Protein AF-A0A970P3E9-F1 (afdb_monomer)

Structure (mmCIF, N/CA/C/O backbone):
data_AF-A0A970P3E9-F1
#
_entry.id   AF-A0A970P3E9-F1
#
loop_
_atom_site.group_PDB
_atom_site.id
_atom_site.type_symbol
_atom_site.label_atom_id
_atom_site.label_alt_id
_atom_site.label_comp_id
_atom_site.label_asym_id
_atom_site.label_entity_id
_atom_site.label_seq_id
_atom_site.pdbx_PDB_ins_code
_atom_site.Cartn_x
_atom_site.Cartn_y
_atom_site.Cartn_z
_atom_site.occupancy
_atom_site.B_iso_or_equiv
_atom_site.auth_seq_id
_atom_site.auth_comp_id
_atom_site.auth_asym_id
_atom_site.auth_atom_id
_atom_site.pdbx_PDB_model_num
ATOM 1 N N . TYR A 1 1 ? 9.171 -7.491 -43.785 1.00 67.81 1 TYR A N 1
ATOM 2 C CA . TYR A 1 1 ? 9.785 -6.216 -43.370 1.00 67.81 1 TYR A CA 1
ATOM 3 C C . TYR A 1 1 ? 9.256 -5.133 -44.294 1.00 67.81 1 TYR A C 1
ATOM 5 O O . TYR A 1 1 ? 9.558 -5.168 -45.482 1.00 67.81 1 TYR A O 1
ATOM 13 N N . ASP A 1 2 ? 8.376 -4.278 -43.774 1.00 83.31 2 ASP A N 1
ATOM 14 C CA . ASP A 1 2 ? 7.753 -3.169 -44.504 1.00 83.31 2 ASP A CA 1
ATOM 15 C C . ASP A 1 2 ? 8.660 -1.938 -44.373 1.00 83.31 2 ASP A C 1
ATOM 17 O O . ASP A 1 2 ? 8.844 -1.413 -43.280 1.00 83.31 2 ASP A O 1
ATOM 21 N N . LYS A 1 3 ? 9.287 -1.517 -45.475 1.00 86.94 3 LYS A N 1
ATOM 22 C CA . LYS A 1 3 ? 10.235 -0.390 -45.468 1.00 86.94 3 LYS A CA 1
ATOM 23 C C . LYS A 1 3 ? 9.547 0.971 -45.328 1.00 86.94 3 LYS A C 1
ATOM 25 O O . LYS A 1 3 ? 10.240 1.962 -45.125 1.00 86.94 3 LYS A O 1
ATOM 30 N N . CYS A 1 4 ? 8.223 1.020 -45.450 1.00 92.56 4 CYS A N 1
ATOM 31 C CA . CYS A 1 4 ? 7.444 2.248 -45.357 1.00 92.56 4 CYS A CA 1
ATOM 32 C C . CYS A 1 4 ? 6.851 2.474 -43.960 1.00 92.56 4 CYS A C 1
ATOM 34 O O . CYS A 1 4 ? 6.308 3.546 -43.719 1.00 92.56 4 CYS A O 1
ATOM 36 N N . SER A 1 5 ? 6.956 1.506 -43.040 1.00 93.56 5 SER A N 1
ATOM 37 C CA . SER A 1 5 ? 6.436 1.658 -41.679 1.00 93.56 5 SER A CA 1
ATOM 38 C C . SER A 1 5 ? 7.398 2.416 -40.769 1.00 93.56 5 SER A C 1
ATOM 40 O O . SER A 1 5 ? 8.585 2.089 -40.697 1.00 93.56 5 SER A O 1
ATOM 42 N N . THR A 1 6 ? 6.863 3.351 -39.992 1.00 94.50 6 THR A N 1
ATOM 43 C CA . THR A 1 6 ? 7.537 3.932 -38.826 1.00 94.50 6 THR A CA 1
ATOM 44 C C . THR A 1 6 ? 7.794 2.872 -37.747 1.00 94.50 6 THR A C 1
ATOM 46 O O . THR A 1 6 ? 7.139 1.827 -37.707 1.00 94.50 6 THR A O 1
ATOM 49 N N . SER A 1 7 ? 8.711 3.148 -36.811 1.00 91.25 7 SER A N 1
ATOM 50 C CA . SER A 1 7 ? 8.974 2.254 -35.670 1.00 91.25 7 SER A CA 1
ATOM 51 C C . SER A 1 7 ? 7.718 1.976 -34.838 1.00 91.25 7 SER A C 1
ATOM 53 O O . SER A 1 7 ? 7.526 0.854 -34.375 1.00 91.25 7 SER A O 1
ATOM 55 N N . LEU A 1 8 ? 6.839 2.974 -34.688 1.00 93.44 8 LEU A N 1
ATOM 56 C CA . LEU A 1 8 ? 5.584 2.841 -33.949 1.00 93.44 8 LEU A CA 1
ATOM 57 C C . LEU A 1 8 ? 4.614 1.884 -34.659 1.00 93.44 8 LEU A C 1
ATOM 59 O O . LEU A 1 8 ? 4.072 0.978 -34.029 1.00 93.44 8 LEU A O 1
ATOM 63 N N . GLU A 1 9 ? 4.430 2.049 -35.972 1.00 95.25 9 GLU A N 1
ATOM 64 C CA . GLU A 1 9 ? 3.571 1.174 -36.780 1.00 95.25 9 GLU A CA 1
ATOM 65 C C . GLU A 1 9 ? 4.110 -0.254 -36.830 1.00 95.25 9 GLU A C 1
ATOM 67 O O . GLU A 1 9 ? 3.346 -1.207 -36.691 1.00 95.25 9 GLU A O 1
ATOM 72 N N . ALA A 1 10 ? 5.425 -0.414 -36.997 1.00 94.69 10 ALA A N 1
ATOM 73 C CA . ALA A 1 10 ? 6.071 -1.720 -36.989 1.00 94.69 10 ALA A CA 1
ATOM 74 C C . ALA A 1 10 ? 5.884 -2.426 -35.636 1.00 94.69 10 ALA A C 1
ATOM 76 O O . ALA A 1 10 ? 5.504 -3.599 -35.609 1.00 94.69 10 ALA A O 1
ATOM 77 N N . TYR A 1 11 ? 6.085 -1.707 -34.524 1.00 95.25 11 TYR A N 1
ATOM 78 C CA . TYR A 1 11 ? 5.862 -2.231 -33.176 1.00 95.25 11 TYR A CA 1
ATOM 79 C C . TYR A 1 11 ? 4.403 -2.650 -32.979 1.00 95.25 11 TYR A C 1
ATOM 81 O O . TYR A 1 11 ? 4.143 -3.779 -32.562 1.00 95.25 11 TYR A O 1
ATOM 89 N N . ARG A 1 12 ? 3.445 -1.781 -33.335 1.00 96.31 12 ARG A N 1
ATOM 90 C CA . ARG A 1 12 ? 2.015 -2.084 -33.199 1.00 96.31 12 ARG A CA 1
ATOM 91 C C . ARG A 1 12 ? 1.618 -3.308 -34.022 1.00 96.31 12 ARG A C 1
ATOM 93 O O . ARG A 1 12 ? 1.033 -4.234 -33.470 1.00 96.31 12 ARG A O 1
ATOM 100 N N . LYS A 1 13 ? 1.991 -3.362 -35.308 1.00 96.19 13 LYS A N 1
ATOM 101 C CA . LYS A 1 13 ? 1.727 -4.520 -36.187 1.00 96.19 13 LYS A CA 1
ATOM 102 C C . LYS A 1 13 ? 2.296 -5.815 -35.592 1.00 96.19 13 LYS A C 1
ATOM 104 O O . LYS A 1 13 ? 1.660 -6.869 -35.674 1.00 96.19 13 LYS A O 1
ATOM 109 N N . GLY A 1 14 ? 3.484 -5.743 -34.987 1.00 95.38 14 GLY A N 1
ATOM 110 C CA . GLY A 1 14 ? 4.096 -6.855 -34.262 1.00 95.38 14 GLY A CA 1
ATOM 111 C C . GLY A 1 14 ? 3.253 -7.298 -33.067 1.00 95.38 14 GLY A C 1
ATOM 112 O O . GLY A 1 14 ? 2.888 -8.469 -32.978 1.00 95.38 14 GLY A O 1
ATOM 113 N N . LEU A 1 15 ? 2.877 -6.364 -32.193 1.00 96.88 15 LEU A N 1
ATOM 114 C CA . LEU A 1 15 ? 2.097 -6.665 -30.994 1.00 96.88 15 LEU A CA 1
ATOM 115 C C . LEU A 1 15 ? 0.682 -7.177 -31.315 1.00 96.88 15 LEU A C 1
ATOM 117 O O . LEU A 1 15 ? 0.225 -8.129 -30.691 1.00 96.88 15 LEU A O 1
ATOM 121 N N . GLU A 1 16 ? 0.011 -6.636 -32.336 1.00 97.44 16 GLU A N 1
ATOM 122 C CA . GLU A 1 16 ? -1.275 -7.160 -32.826 1.00 97.44 16 GLU A CA 1
ATOM 123 C C . GLU A 1 16 ? -1.138 -8.591 -33.361 1.00 97.44 16 GLU A C 1
ATOM 125 O O . GLU A 1 16 ? -2.032 -9.418 -33.184 1.00 97.44 16 GLU A O 1
ATOM 130 N N . SER A 1 17 ? -0.009 -8.905 -34.006 1.00 97.75 17 SER A N 1
ATOM 131 C CA . SER A 1 17 ? 0.283 -10.269 -34.459 1.00 97.75 17 SER A CA 1
ATOM 132 C C . SER A 1 17 ? 0.475 -11.222 -33.281 1.00 97.75 17 SER A C 1
ATOM 134 O O . SER A 1 17 ? -0.058 -12.330 -33.320 1.00 97.75 17 SER A O 1
ATOM 136 N N . ILE A 1 18 ? 1.160 -10.776 -32.220 1.00 97.19 18 ILE A N 1
ATOM 137 C CA . ILE A 1 18 ? 1.284 -11.527 -30.964 1.00 97.19 18 ILE A CA 1
ATOM 138 C C . ILE A 1 18 ? -0.101 -11.753 -30.356 1.00 97.19 18 ILE A C 1
ATOM 140 O O . ILE A 1 18 ? -0.461 -12.903 -30.127 1.00 97.19 18 ILE A O 1
ATOM 144 N N . ARG A 1 19 ? -0.914 -10.701 -30.175 1.00 97.12 19 ARG A N 1
ATOM 145 C CA . ARG A 1 19 ? -2.277 -10.808 -29.626 1.00 97.12 19 ARG A CA 1
ATOM 146 C C . ARG A 1 19 ? -3.142 -11.801 -30.403 1.00 97.12 19 ARG A C 1
ATOM 148 O O . ARG A 1 19 ? -3.782 -12.646 -29.787 1.00 97.12 19 ARG A O 1
ATOM 155 N N . ARG A 1 20 ? -3.117 -11.767 -31.742 1.00 98.19 20 ARG A N 1
ATOM 156 C CA . ARG A 1 20 ? -3.824 -12.763 -32.573 1.00 98.19 20 ARG A CA 1
ATOM 157 C C . ARG A 1 20 ? -3.336 -14.191 -32.326 1.00 98.19 20 ARG A C 1
ATOM 159 O O . ARG A 1 20 ? -4.148 -15.107 -32.338 1.00 98.19 20 ARG A O 1
ATOM 166 N N . GLY A 1 21 ? -2.031 -14.378 -32.130 1.00 98.31 21 GLY A N 1
ATOM 167 C CA . GLY A 1 21 ? -1.438 -15.693 -31.885 1.00 98.31 21 GLY A CA 1
ATOM 168 C C . GLY A 1 21 ? -1.716 -16.250 -30.487 1.00 98.31 21 GLY A C 1
ATOM 169 O O . GLY A 1 21 ? -1.939 -17.448 -30.353 1.00 98.31 21 GLY A O 1
ATOM 170 N N . VAL A 1 22 ? -1.716 -15.400 -29.454 1.00 97.69 22 VAL A N 1
ATOM 171 C CA . VAL A 1 22 ? -1.875 -15.829 -28.049 1.00 97.69 22 VAL A CA 1
ATOM 172 C C . VAL A 1 22 ? -3.326 -15.807 -27.552 1.00 97.69 22 VAL A C 1
ATOM 174 O O . VAL A 1 22 ? -3.619 -16.352 -26.489 1.00 97.69 22 VAL A O 1
ATOM 177 N N . GLY A 1 23 ? -4.247 -15.184 -28.296 1.00 96.19 23 GLY A N 1
ATOM 178 C CA . GLY A 1 23 ? -5.658 -15.079 -27.923 1.00 96.19 23 GLY A CA 1
ATOM 179 C C . GLY A 1 23 ? -5.853 -14.291 -26.626 1.00 96.19 23 GLY A C 1
ATOM 180 O O . GLY A 1 23 ? -5.373 -13.164 -26.504 1.00 96.19 23 GLY A O 1
ATOM 181 N N . ASN A 1 24 ? -6.534 -14.898 -25.651 1.00 95.50 24 ASN A N 1
ATOM 182 C CA . ASN A 1 24 ? -6.856 -14.286 -24.354 1.00 95.50 24 ASN A CA 1
ATOM 183 C C . ASN A 1 24 ? -5.735 -14.427 -23.309 1.00 95.50 24 ASN A C 1
ATOM 185 O O . ASN A 1 24 ? -5.957 -14.140 -22.136 1.00 95.50 24 ASN A O 1
ATOM 189 N N . ALA A 1 25 ? -4.549 -14.911 -23.693 1.00 97.88 25 ALA A N 1
ATOM 190 C CA . ALA A 1 25 ? -3.420 -14.950 -22.771 1.00 97.88 25 ALA A CA 1
ATOM 191 C C . ALA A 1 25 ? -3.024 -13.532 -22.334 1.00 97.88 25 ALA A C 1
ATOM 193 O O . ALA A 1 25 ? -3.101 -12.587 -23.120 1.00 97.88 25 ALA A O 1
ATOM 194 N N . TYR A 1 26 ? -2.561 -13.408 -21.095 1.00 96.88 26 TYR A N 1
ATOM 195 C CA . TYR A 1 26 ? -2.121 -12.137 -20.539 1.00 96.88 26 TYR A CA 1
ATOM 196 C C . TYR A 1 26 ? -0.810 -11.668 -21.193 1.00 96.88 26 TYR A C 1
ATOM 198 O O . TYR A 1 26 ? 0.186 -12.396 -21.192 1.00 96.88 26 TYR A O 1
ATOM 206 N N . ILE A 1 27 ? -0.790 -10.454 -21.738 1.00 97.31 27 ILE A N 1
ATOM 207 C CA . ILE A 1 27 ? 0.370 -9.828 -22.377 1.00 97.31 27 ILE A CA 1
ATOM 208 C C . ILE A 1 27 ? 0.908 -8.729 -21.464 1.00 97.31 27 ILE A C 1
ATOM 210 O O . ILE A 1 27 ? 0.348 -7.634 -21.403 1.00 97.31 27 ILE A O 1
ATOM 214 N N . SER A 1 28 ? 2.050 -9.007 -20.831 1.00 95.50 28 SER A N 1
ATOM 215 C CA . SER A 1 28 ? 2.842 -7.994 -20.133 1.00 95.50 28 SER A CA 1
ATOM 216 C C . SER A 1 28 ? 3.933 -7.439 -21.036 1.00 95.50 28 SER A C 1
ATOM 218 O O . SER A 1 28 ? 4.777 -8.183 -21.543 1.00 95.50 28 SER A O 1
ATOM 220 N N . VAL A 1 29 ? 3.924 -6.125 -21.243 1.00 95.62 29 VAL A N 1
ATOM 221 C CA . VAL A 1 29 ? 4.901 -5.436 -22.082 1.00 95.62 29 VAL A CA 1
ATOM 222 C C . VAL A 1 29 ? 5.966 -4.749 -21.232 1.00 95.62 29 VAL A C 1
ATOM 224 O O . VAL A 1 29 ? 5.712 -3.788 -20.501 1.00 95.62 29 VAL A O 1
ATOM 227 N N . CYS A 1 30 ? 7.209 -5.187 -21.421 1.00 90.94 30 CYS A N 1
ATOM 228 C CA . CYS A 1 30 ? 8.380 -4.617 -20.771 1.00 90.94 30 CYS A CA 1
ATOM 229 C C . CYS A 1 30 ? 9.095 -3.610 -21.687 1.00 90.94 30 CYS A C 1
ATOM 231 O O . CYS A 1 30 ? 9.799 -4.001 -22.616 1.00 90.94 30 CYS A O 1
ATOM 233 N N . GLY A 1 31 ? 8.930 -2.306 -21.429 1.00 82.62 31 GLY A N 1
ATOM 234 C CA . GLY A 1 31 ? 9.653 -1.245 -22.152 1.00 82.62 31 GLY A CA 1
ATOM 235 C C . GLY A 1 31 ? 9.145 -0.947 -23.570 1.00 82.62 31 GLY A C 1
ATOM 236 O O . GLY A 1 31 ? 9.874 -0.380 -24.381 1.00 82.62 31 GLY A O 1
ATOM 237 N N . GLY A 1 32 ? 7.906 -1.331 -23.884 1.00 84.75 32 GLY A N 1
ATOM 238 C CA . GLY A 1 32 ? 7.277 -1.079 -25.182 1.00 84.75 32 GLY A CA 1
ATOM 239 C C . GLY A 1 32 ? 6.818 0.363 -25.401 1.00 84.75 32 GLY A C 1
ATOM 240 O O . GLY A 1 32 ? 6.692 1.144 -24.458 1.00 84.75 32 GLY A O 1
ATOM 241 N N . HIS A 1 33 ? 6.494 0.707 -26.647 1.00 92.12 33 HIS A N 1
ATOM 242 C CA . HIS A 1 33 ? 5.888 1.999 -26.975 1.00 92.12 33 HIS A CA 1
ATOM 243 C C . HIS A 1 33 ? 4.459 2.095 -26.424 1.00 92.12 33 HIS A C 1
ATOM 245 O O . HIS A 1 33 ? 3.561 1.460 -26.972 1.00 92.12 33 HIS A O 1
ATOM 251 N N . TYR A 1 34 ? 4.225 2.951 -25.422 1.00 93.31 34 TYR A N 1
ATOM 252 C CA . TYR A 1 34 ? 2.914 3.115 -24.771 1.00 93.31 34 TYR A CA 1
ATOM 253 C C . TYR A 1 34 ? 1.752 3.273 -25.764 1.00 93.31 34 TYR A C 1
ATOM 255 O O . TYR A 1 34 ? 0.804 2.494 -25.735 1.00 93.31 34 TYR A O 1
ATOM 263 N N . GLY A 1 35 ? 1.856 4.212 -26.711 1.00 92.56 35 GLY A N 1
ATOM 264 C CA . GLY A 1 35 ? 0.797 4.439 -27.702 1.00 92.56 35 GLY A CA 1
ATOM 265 C C . GLY A 1 35 ? 0.555 3.251 -28.640 1.00 92.56 35 GLY A C 1
ATOM 266 O O . GLY A 1 35 ? -0.574 3.015 -29.056 1.00 92.56 35 GLY A O 1
ATOM 267 N N . ALA A 1 36 ? 1.588 2.464 -28.952 1.00 95.19 36 ALA A N 1
ATOM 268 C CA . ALA A 1 36 ? 1.424 1.283 -29.794 1.00 95.19 36 ALA A CA 1
ATOM 269 C C . ALA A 1 36 ? 0.931 0.057 -29.014 1.00 95.19 36 ALA A C 1
ATOM 271 O O . ALA A 1 36 ? 0.258 -0.777 -29.614 1.00 95.19 36 ALA A O 1
ATOM 272 N N . SER A 1 37 ? 1.226 -0.036 -27.711 1.00 96.06 37 SER A N 1
ATOM 273 C CA . SER A 1 37 ? 0.716 -1.078 -26.808 1.00 96.06 37 SER A CA 1
ATOM 274 C C . SER A 1 37 ? -0.765 -0.905 -26.455 1.00 96.06 37 SER A C 1
ATOM 276 O O . SER A 1 37 ? -1.431 -1.875 -26.088 1.00 96.06 37 SER A O 1
ATOM 278 N N . TYR A 1 38 ? -1.278 0.321 -26.573 1.00 94.25 38 TYR A N 1
ATOM 279 C CA . TYR A 1 38 ? -2.632 0.700 -26.182 1.00 94.25 38 TYR A CA 1
ATOM 280 C C . TYR A 1 38 ? -3.722 -0.155 -26.833 1.00 94.25 38 TYR A C 1
ATOM 282 O O . TYR A 1 38 ? -3.750 -0.326 -28.061 1.00 94.25 38 TYR A O 1
ATOM 290 N N . GLY A 1 39 ? -4.623 -0.669 -25.988 1.00 94.31 39 GLY A N 1
ATOM 291 C CA . GLY A 1 39 ? -5.740 -1.536 -26.368 1.00 94.31 39 GLY A CA 1
ATOM 292 C C . GLY A 1 39 ? -5.332 -2.944 -26.813 1.00 94.31 39 GLY A C 1
ATOM 293 O O . GLY A 1 39 ? -6.159 -3.661 -27.369 1.00 94.31 39 GLY A O 1
ATOM 294 N N . ILE A 1 40 ? -4.061 -3.329 -26.636 1.00 96.38 40 ILE A N 1
ATOM 295 C CA . ILE A 1 40 ? -3.549 -4.651 -27.026 1.00 96.38 40 ILE A CA 1
ATOM 296 C C . ILE A 1 40 ? -2.924 -5.385 -25.838 1.00 96.38 40 ILE A C 1
ATOM 298 O O . ILE A 1 40 ? -3.163 -6.584 -25.688 1.00 96.38 40 ILE A O 1
ATOM 302 N N . ALA A 1 41 ? -2.100 -4.702 -25.041 1.00 96.88 41 ALA A N 1
ATOM 303 C CA . ALA A 1 41 ? -1.438 -5.270 -23.866 1.00 96.88 41 ALA A CA 1
ATOM 304 C C . ALA A 1 41 ? -2.342 -5.236 -22.626 1.00 96.88 41 ALA A C 1
ATOM 306 O O . ALA A 1 41 ? -3.151 -4.323 -22.491 1.00 96.88 41 ALA A O 1
ATOM 307 N N . ASP A 1 42 ? -2.161 -6.199 -21.720 1.00 96.81 42 ASP A N 1
ATOM 308 C CA . ASP A 1 42 ? -2.873 -6.250 -20.435 1.00 96.81 42 ASP A CA 1
ATOM 309 C C . ASP A 1 42 ? -2.086 -5.547 -19.319 1.00 96.81 42 ASP A C 1
ATOM 311 O O . ASP A 1 42 ? -2.676 -5.032 -18.373 1.00 96.81 42 ASP A O 1
ATOM 315 N N . SER A 1 43 ? -0.755 -5.479 -19.443 1.00 96.38 43 SER A N 1
ATOM 316 C CA . SER A 1 43 ? 0.103 -4.636 -18.606 1.00 96.38 43 SER A CA 1
ATOM 317 C C . SER A 1 43 ? 1.253 -4.001 -19.354 1.00 96.38 43 SER A C 1
ATOM 319 O O . SER A 1 43 ? 1.701 -4.470 -20.405 1.00 96.38 43 SER A O 1
ATOM 321 N N . GLN A 1 44 ? 1.778 -2.939 -18.753 1.00 95.62 44 GLN A N 1
ATOM 322 C CA . GLN A 1 44 ? 2.908 -2.200 -19.276 1.00 95.62 44 GLN A CA 1
ATOM 323 C C . GLN A 1 44 ? 3.776 -1.667 -18.132 1.00 95.62 44 GLN A C 1
ATOM 325 O O . GLN A 1 44 ? 3.284 -1.052 -17.184 1.00 95.62 44 GLN A O 1
ATOM 330 N N . ARG A 1 45 ? 5.094 -1.838 -18.281 1.00 95.50 45 ARG A N 1
ATOM 331 C CA . ARG A 1 45 ? 6.104 -1.239 -17.396 1.00 95.50 45 ARG A CA 1
ATOM 332 C C . ARG A 1 45 ? 5.953 0.281 -17.326 1.00 95.50 45 ARG A C 1
ATOM 334 O O . ARG A 1 45 ? 6.097 0.973 -18.341 1.00 95.50 45 ARG A O 1
ATOM 341 N N . SER A 1 46 ? 5.726 0.806 -16.124 1.00 94.56 46 SER A N 1
ATOM 342 C CA . SER A 1 46 ? 5.639 2.250 -15.878 1.00 94.56 46 SER A CA 1
ATOM 343 C C . SER A 1 46 ? 7.011 2.911 -15.844 1.00 94.56 46 SER A C 1
ATOM 345 O O . SER A 1 46 ? 7.121 4.086 -16.178 1.00 94.56 46 SER A O 1
ATOM 347 N N . GLY A 1 47 ? 8.078 2.181 -15.513 1.00 92.88 47 GLY A N 1
ATOM 348 C CA . GLY A 1 47 ? 9.410 2.751 -15.310 1.00 92.88 47 GLY A CA 1
ATOM 349 C C . GLY A 1 47 ? 10.578 1.896 -15.801 1.00 92.88 47 GLY A C 1
ATOM 350 O O . GLY A 1 47 ? 10.428 0.799 -16.347 1.00 92.88 47 GLY A O 1
ATOM 351 N N . SER A 1 48 ? 11.774 2.448 -15.611 1.00 93.19 48 SER A N 1
ATOM 352 C CA . SER A 1 48 ? 13.058 1.799 -15.908 1.00 93.19 48 SER A CA 1
ATOM 353 C C . SER A 1 48 ? 13.340 0.642 -14.948 1.00 93.19 48 SER A C 1
ATOM 355 O O . SER A 1 48 ? 12.746 0.586 -13.878 1.00 93.19 48 SER A O 1
ATOM 357 N N . ASP A 1 49 ? 14.278 -0.242 -15.308 1.00 92.00 49 ASP A N 1
ATOM 358 C CA . ASP A 1 49 ? 14.627 -1.413 -14.488 1.00 92.00 49 ASP A CA 1
ATOM 359 C C . ASP A 1 49 ? 15.026 -1.019 -13.060 1.00 92.00 49 ASP A C 1
ATOM 361 O O . ASP A 1 49 ? 16.058 -0.354 -12.895 1.00 92.00 49 ASP A O 1
ATOM 365 N N . THR A 1 50 ? 14.279 -1.447 -12.045 1.00 90.50 50 THR A N 1
ATOM 366 C CA . THR A 1 50 ? 14.613 -1.224 -10.635 1.00 90.50 50 THR A CA 1
ATOM 367 C C . THR A 1 50 ? 15.822 -2.064 -10.232 1.00 90.50 50 THR A C 1
ATOM 369 O O . THR A 1 50 ? 16.172 -3.080 -10.842 1.00 90.50 50 THR A O 1
ATOM 372 N N . ARG A 1 51 ? 16.546 -1.598 -9.216 1.00 90.69 51 ARG A N 1
ATOM 373 C CA . ARG A 1 51 ? 17.630 -2.355 -8.590 1.00 90.69 51 ARG A CA 1
ATOM 374 C C . ARG A 1 51 ? 17.448 -2.322 -7.090 1.00 90.69 51 ARG A C 1
ATOM 376 O O . ARG A 1 51 ? 16.917 -1.366 -6.539 1.00 90.69 51 ARG A O 1
ATOM 383 N N . SER A 1 52 ? 17.957 -3.347 -6.422 1.00 91.62 52 SER A N 1
ATOM 384 C CA . SER A 1 52 ? 17.854 -3.485 -4.969 1.00 91.62 52 SER A CA 1
ATOM 385 C C . SER A 1 52 ? 18.961 -2.715 -4.237 1.00 91.62 52 SER A C 1
ATOM 387 O O . SER A 1 52 ? 19.681 -3.256 -3.395 1.00 91.62 52 SER A O 1
ATOM 389 N N . VAL A 1 53 ? 19.159 -1.464 -4.650 1.00 91.50 53 VAL A N 1
ATOM 390 C CA . VAL A 1 53 ? 20.133 -0.519 -4.102 1.00 91.50 53 VAL A CA 1
ATOM 391 C C . VAL A 1 53 ? 19.427 0.822 -3.921 1.00 91.50 53 VAL A C 1
ATOM 393 O O . VAL A 1 53 ? 18.592 1.184 -4.745 1.00 91.50 53 VAL A O 1
ATOM 396 N N . TRP A 1 54 ? 19.754 1.572 -2.874 1.00 92.69 54 TRP A N 1
ATOM 397 C CA . TRP A 1 54 ? 19.179 2.896 -2.651 1.00 92.69 54 TRP A CA 1
ATOM 398 C C . TRP A 1 54 ? 20.221 3.977 -2.930 1.00 92.69 54 TRP A C 1
ATOM 400 O O . TRP A 1 54 ? 21.273 4.009 -2.297 1.00 92.69 54 TRP A O 1
ATOM 410 N N . ASN A 1 55 ? 19.985 4.802 -3.951 1.00 91.06 55 ASN A N 1
ATOM 411 C CA . ASN A 1 55 ? 20.811 5.963 -4.289 1.00 91.06 55 ASN A CA 1
ATOM 412 C C . ASN A 1 55 ? 20.078 6.880 -5.284 1.00 91.06 55 ASN A C 1
ATOM 414 O O . ASN A 1 55 ? 19.059 6.509 -5.869 1.00 91.06 55 ASN A O 1
ATOM 418 N N . GLU A 1 56 ? 20.662 8.047 -5.551 1.00 90.06 56 GLU A N 1
ATOM 419 C CA . GLU A 1 56 ? 20.125 9.066 -6.463 1.00 90.06 56 GLU A CA 1
ATOM 420 C C . GLU A 1 56 ? 19.823 8.565 -7.887 1.00 90.06 56 GLU A C 1
ATOM 422 O O . GLU A 1 56 ? 18.968 9.127 -8.564 1.00 90.06 56 GLU A O 1
ATOM 427 N N . LYS A 1 57 ? 20.490 7.507 -8.374 1.00 91.25 57 LYS A N 1
ATOM 428 C CA . LYS A 1 57 ? 20.231 6.945 -9.716 1.00 91.25 57 LYS A CA 1
ATOM 429 C C . LYS A 1 57 ? 19.011 6.027 -9.749 1.00 91.25 57 LYS A C 1
ATOM 431 O O . LYS A 1 57 ? 18.485 5.751 -10.827 1.00 91.25 57 LYS A O 1
ATOM 436 N N . GLU A 1 58 ? 18.581 5.533 -8.594 1.00 92.06 58 GLU A N 1
ATOM 437 C CA . GLU A 1 58 ? 17.417 4.658 -8.462 1.00 92.06 58 GLU A CA 1
ATOM 438 C C . GLU A 1 58 ? 16.139 5.453 -8.175 1.00 92.06 58 GLU A C 1
ATOM 440 O O . GLU A 1 58 ? 15.074 5.077 -8.660 1.00 92.06 58 GLU A O 1
ATOM 445 N N . LEU A 1 59 ? 16.244 6.600 -7.495 1.00 93.06 59 LEU A N 1
ATOM 446 C CA . LEU A 1 59 ? 15.101 7.464 -7.176 1.00 93.06 59 LEU A CA 1
ATOM 447 C C . LEU A 1 59 ? 14.233 7.853 -8.398 1.00 93.06 59 LEU A C 1
ATOM 449 O O . LEU A 1 59 ? 13.006 7.737 -8.310 1.00 93.06 59 LEU A O 1
ATOM 453 N N . PRO A 1 60 ? 14.797 8.207 -9.576 1.00 95.38 60 PRO A N 1
ATOM 454 C CA . PRO A 1 60 ? 14.001 8.497 -10.767 1.00 95.38 60 PRO A CA 1
ATOM 455 C C . PRO A 1 60 ? 13.079 7.355 -11.213 1.00 95.38 60 PRO A C 1
ATOM 457 O O . PRO A 1 60 ? 12.103 7.607 -11.914 1.00 95.38 60 PRO A O 1
ATOM 460 N N . LYS A 1 61 ? 13.365 6.104 -10.836 1.00 94.88 61 LYS A N 1
ATOM 461 C CA . LYS A 1 61 ? 12.568 4.930 -11.224 1.00 94.88 61 LYS A CA 1
ATOM 462 C C . LYS A 1 61 ? 11.292 4.829 -10.393 1.00 94.88 61 LYS A C 1
ATOM 464 O O . LYS A 1 61 ? 10.224 4.612 -10.960 1.00 94.88 61 LYS A O 1
ATOM 469 N N . TYR A 1 62 ? 11.388 5.099 -9.090 1.00 95.94 62 TYR A N 1
ATOM 470 C CA . TYR A 1 62 ? 10.222 5.265 -8.219 1.00 95.94 62 TYR A CA 1
ATOM 471 C C . TYR A 1 62 ? 9.359 6.437 -8.691 1.00 95.94 62 TYR A C 1
ATOM 473 O O . TYR A 1 62 ? 8.158 6.271 -8.902 1.00 95.94 62 TYR A O 1
ATOM 481 N N . ARG A 1 63 ? 9.982 7.588 -8.993 1.00 96.88 63 ARG A N 1
ATOM 482 C CA . ARG A 1 63 ? 9.279 8.751 -9.558 1.00 96.88 63 ARG A CA 1
ATOM 483 C C . ARG A 1 63 ? 8.535 8.404 -10.848 1.00 96.88 63 ARG A C 1
ATOM 485 O O . ARG A 1 63 ? 7.396 8.824 -11.025 1.00 96.88 63 ARG A O 1
ATOM 492 N N . GLN A 1 64 ? 9.170 7.661 -11.759 1.00 96.12 64 GLN A N 1
ATOM 493 C CA . GLN A 1 64 ? 8.534 7.215 -13.002 1.00 96.12 64 GLN A CA 1
ATOM 494 C C . GLN A 1 64 ? 7.281 6.386 -12.725 1.00 96.12 64 GLN A C 1
ATOM 496 O O . GLN A 1 64 ? 6.265 6.651 -13.357 1.00 96.12 64 GLN A O 1
ATOM 501 N N . ASN A 1 65 ? 7.338 5.432 -11.791 1.00 96.62 65 ASN A N 1
ATOM 502 C CA . ASN A 1 65 ? 6.172 4.636 -11.415 1.00 96.62 65 ASN A CA 1
ATOM 503 C C . ASN A 1 65 ? 5.051 5.518 -10.844 1.00 96.62 65 ASN A C 1
ATOM 505 O O . ASN A 1 65 ? 3.950 5.531 -11.388 1.00 96.62 65 ASN A O 1
ATOM 509 N N . ILE A 1 66 ? 5.367 6.322 -9.824 1.00 97.56 66 ILE A N 1
ATOM 510 C CA . ILE A 1 66 ? 4.410 7.188 -9.118 1.00 97.56 66 ILE A CA 1
ATOM 511 C C . ILE A 1 66 ? 3.713 8.168 -10.071 1.00 97.56 66 ILE A C 1
ATOM 513 O O . ILE A 1 66 ? 2.498 8.322 -10.029 1.00 97.56 66 ILE A O 1
ATOM 517 N N . LEU A 1 67 ? 4.453 8.818 -10.973 1.00 97.12 67 LEU A N 1
ATOM 518 C CA . LEU A 1 67 ? 3.878 9.792 -11.912 1.00 97.12 67 LEU A CA 1
ATOM 519 C C . LEU A 1 67 ? 3.163 9.157 -13.111 1.00 97.12 67 LEU A C 1
ATOM 521 O O . LEU A 1 67 ? 2.647 9.873 -13.973 1.00 97.12 67 LEU A O 1
ATOM 525 N N . ARG A 1 68 ? 3.169 7.827 -13.220 1.00 96.00 68 ARG A N 1
ATOM 526 C CA . ARG A 1 68 ? 2.546 7.078 -14.320 1.00 96.00 68 ARG A CA 1
ATOM 527 C C . ARG A 1 68 ? 1.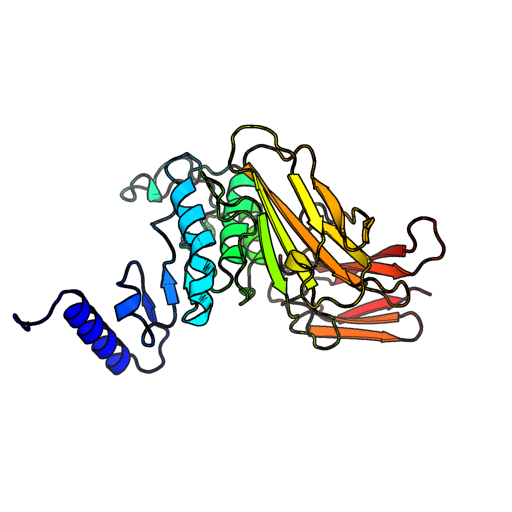477 6.104 -13.835 1.00 96.00 68 ARG A C 1
ATOM 529 O O . ARG A 1 68 ? 0.985 5.315 -14.635 1.00 96.00 68 ARG A O 1
ATOM 536 N N . THR A 1 69 ? 1.060 6.197 -12.574 1.00 96.38 69 THR A N 1
ATOM 537 C CA . THR A 1 69 ? -0.059 5.413 -12.031 1.00 96.38 69 THR A CA 1
ATOM 538 C C . THR A 1 69 ? -1.375 5.684 -12.761 1.00 96.38 69 THR A C 1
ATOM 540 O O . THR A 1 69 ? -2.186 4.773 -12.886 1.00 96.38 69 THR A O 1
ATOM 543 N N . TRP A 1 70 ? -1.559 6.873 -13.351 1.00 94.75 70 TRP A N 1
ATOM 544 C CA . TRP A 1 70 ? -2.697 7.193 -14.233 1.00 94.75 70 TRP A CA 1
ATOM 545 C C . TRP A 1 70 ? -2.826 6.254 -15.442 1.00 94.75 70 TRP A C 1
ATOM 547 O O . TRP A 1 70 ? -3.889 6.162 -16.040 1.00 94.75 70 TRP A O 1
ATOM 557 N N . MET A 1 71 ? -1.761 5.540 -15.825 1.00 94.94 71 MET A N 1
ATOM 558 C CA . MET A 1 71 ? -1.840 4.566 -16.916 1.00 94.94 71 MET A CA 1
ATOM 559 C C . MET A 1 71 ? -2.669 3.321 -16.552 1.00 94.94 71 MET A C 1
ATOM 561 O O . MET A 1 71 ? -2.984 2.533 -17.440 1.00 94.94 71 MET A O 1
ATOM 565 N N . SER A 1 72 ? -3.022 3.150 -15.274 1.00 95.44 72 SER A N 1
ATOM 566 C CA . SER A 1 72 ? -3.891 2.072 -14.779 1.00 95.44 72 SER A CA 1
ATOM 567 C C . SER A 1 72 ? -5.287 2.055 -15.410 1.00 95.44 72 SER A C 1
ATOM 569 O O . SER A 1 72 ? -5.893 0.992 -15.489 1.00 95.44 72 SER A O 1
ATOM 571 N N . ASP A 1 73 ? -5.751 3.183 -15.956 1.00 93.81 73 ASP A N 1
ATOM 572 C CA . ASP A 1 73 ? -7.004 3.268 -16.721 1.00 93.81 73 ASP A CA 1
ATOM 573 C C . ASP A 1 73 ? -6.977 2.440 -18.022 1.00 93.81 73 ASP A C 1
ATOM 575 O O . ASP A 1 73 ? -8.012 2.215 -18.651 1.00 93.81 73 ASP A O 1
ATOM 579 N N . TYR A 1 74 ? -5.792 2.007 -18.466 1.00 93.50 74 TYR A N 1
ATOM 580 C CA . TYR A 1 74 ? -5.599 1.367 -19.770 1.00 93.50 74 TYR A CA 1
ATOM 581 C C . TYR A 1 74 ? -5.057 -0.057 -19.695 1.00 93.50 74 TYR A C 1
ATOM 583 O O . TYR A 1 74 ? -5.234 -0.822 -20.643 1.00 93.50 74 TYR A O 1
ATOM 591 N N . TRP A 1 75 ? -4.361 -0.393 -18.612 1.00 94.88 75 TRP A N 1
ATOM 592 C CA . TRP A 1 75 ? -3.699 -1.677 -18.392 1.00 94.88 75 TRP A CA 1
ATOM 593 C C . TRP A 1 75 ? -3.237 -1.768 -16.937 1.00 94.88 75 TRP A C 1
ATOM 595 O O . TRP A 1 75 ? -3.127 -0.751 -16.255 1.00 94.88 75 TRP A O 1
ATOM 605 N N . HIS A 1 76 ? -2.859 -2.950 -16.452 1.00 96.00 76 HIS A N 1
ATOM 606 C CA . HIS A 1 76 ? -2.187 -3.008 -15.158 1.00 96.00 76 HIS A CA 1
ATOM 607 C C . HIS A 1 76 ? -0.801 -2.357 -15.250 1.00 96.00 76 HIS A C 1
ATOM 609 O O . HIS A 1 76 ? 0.010 -2.650 -16.137 1.00 96.00 76 HIS A O 1
ATOM 615 N N . VAL A 1 77 ? -0.527 -1.449 -14.320 1.00 95.56 77 VAL A N 1
ATOM 616 C CA . VAL A 1 77 ? 0.778 -0.806 -14.192 1.00 95.56 77 VAL A CA 1
ATOM 617 C C . VAL A 1 77 ? 1.776 -1.807 -13.615 1.00 95.56 77 VAL A C 1
ATOM 619 O O . VAL A 1 77 ? 1.550 -2.355 -12.539 1.00 95.56 77 VAL A O 1
ATOM 622 N N . ASP A 1 78 ? 2.881 -2.022 -14.330 1.00 95.69 78 ASP A N 1
ATOM 623 C CA . ASP A 1 78 ? 4.010 -2.833 -13.871 1.00 95.69 78 ASP A CA 1
ATOM 624 C C . ASP A 1 78 ? 5.115 -1.912 -13.297 1.00 95.69 78 ASP A C 1
ATOM 626 O O . ASP A 1 78 ? 5.819 -1.248 -14.071 1.00 95.69 78 ASP A O 1
ATOM 630 N N . PRO A 1 79 ? 5.274 -1.847 -11.958 1.00 94.62 79 PRO A N 1
ATOM 631 C CA . PRO A 1 79 ? 6.282 -1.028 -11.274 1.00 94.62 79 PRO A CA 1
ATOM 632 C C . PRO A 1 79 ? 7.700 -1.625 -11.327 1.00 94.62 79 PRO A C 1
ATOM 634 O O . PRO A 1 79 ? 8.616 -1.075 -10.712 1.00 94.62 79 PRO A O 1
ATOM 637 N N . ASP A 1 80 ? 7.881 -2.725 -12.062 1.00 94.69 80 ASP A N 1
ATOM 638 C CA . ASP A 1 80 ? 9.040 -3.611 -12.048 1.00 94.69 80 ASP A CA 1
ATOM 639 C C . ASP A 1 80 ? 9.218 -4.387 -10.730 1.00 94.69 80 ASP A C 1
ATOM 641 O O . ASP A 1 80 ? 8.457 -4.242 -9.771 1.00 94.69 80 ASP A O 1
ATOM 645 N N . ALA A 1 81 ? 10.216 -5.269 -10.691 1.00 91.75 81 ALA A N 1
ATOM 646 C CA . ALA A 1 81 ? 10.406 -6.247 -9.625 1.00 91.75 81 ALA A CA 1
ATOM 647 C C . ALA A 1 81 ? 10.481 -5.658 -8.197 1.00 91.75 81 ALA A C 1
ATOM 649 O O . ALA A 1 81 ? 11.353 -4.847 -7.867 1.00 91.75 81 ALA A O 1
ATOM 650 N N . MET A 1 82 ? 9.657 -6.207 -7.299 1.00 93.75 82 MET A N 1
ATOM 651 C CA . MET A 1 82 ? 9.718 -6.035 -5.845 1.00 93.75 82 MET A CA 1
ATOM 652 C C . MET A 1 82 ? 10.893 -6.822 -5.258 1.00 93.75 82 MET A C 1
ATOM 654 O O . MET A 1 82 ? 10.720 -7.858 -4.618 1.00 93.75 82 MET A O 1
ATOM 658 N N . SER A 1 83 ? 12.113 -6.360 -5.511 1.00 91.69 83 SER A N 1
ATOM 659 C CA . SER A 1 83 ? 13.295 -6.992 -4.927 1.00 91.69 83 SER A CA 1
ATOM 660 C C . SER A 1 83 ? 13.470 -6.604 -3.456 1.00 91.69 83 SER A C 1
ATOM 662 O O . SER A 1 83 ? 13.605 -5.420 -3.138 1.00 91.69 83 SER A O 1
ATOM 664 N N . ILE A 1 84 ? 13.497 -7.592 -2.568 1.00 94.19 84 ILE A N 1
ATOM 665 C CA . ILE A 1 84 ? 13.586 -7.421 -1.112 1.00 94.19 84 ILE A CA 1
ATOM 666 C C . ILE A 1 84 ? 14.616 -8.356 -0.457 1.00 94.19 84 ILE A C 1
ATOM 668 O O . ILE A 1 84 ? 14.769 -8.331 0.768 1.00 94.19 84 ILE A O 1
ATOM 672 N N . ARG A 1 85 ? 15.341 -9.168 -1.240 1.00 92.94 85 ARG A N 1
ATOM 673 C CA . ARG A 1 85 ? 16.413 -10.044 -0.743 1.00 92.94 85 ARG A CA 1
ATOM 674 C C . ARG A 1 85 ? 17.536 -9.268 -0.051 1.00 92.94 85 ARG A C 1
ATOM 676 O O . ARG A 1 85 ? 17.803 -8.104 -0.360 1.00 92.94 85 ARG A O 1
ATOM 683 N N . ARG A 1 86 ? 18.280 -9.972 0.805 1.00 94.25 86 ARG A N 1
ATOM 684 C CA . ARG A 1 86 ? 19.584 -9.533 1.317 1.00 94.25 86 ARG A CA 1
ATOM 685 C C . ARG A 1 86 ? 20.691 -10.269 0.569 1.00 94.25 86 ARG A C 1
ATOM 687 O O . ARG A 1 86 ? 20.897 -11.458 0.760 1.00 94.25 86 ARG A O 1
ATOM 694 N N . GLN A 1 87 ? 21.390 -9.561 -0.311 1.00 92.38 87 GLN A N 1
ATOM 695 C CA . GLN A 1 87 ? 22.421 -10.117 -1.185 1.00 92.38 87 GLN A CA 1
ATOM 696 C C . GLN A 1 87 ? 23.553 -9.096 -1.368 1.00 92.38 87 GLN A C 1
ATOM 698 O O . GLN A 1 87 ? 23.556 -8.294 -2.302 1.00 92.38 87 GLN A O 1
ATOM 703 N N . GLY A 1 88 ? 24.530 -9.117 -0.458 1.00 92.31 88 GLY A N 1
ATOM 704 C CA . GLY A 1 88 ? 25.656 -8.171 -0.467 1.00 92.31 88 GLY A CA 1
ATOM 705 C C . GLY A 1 88 ? 26.653 -8.371 -1.616 1.00 92.31 88 GLY A C 1
ATOM 706 O O . GLY A 1 88 ? 27.422 -7.468 -1.930 1.00 92.31 88 GLY A O 1
ATOM 707 N N . THR A 1 89 ? 26.640 -9.536 -2.269 1.00 91.12 89 THR A N 1
ATOM 708 C CA . THR A 1 89 ? 27.543 -9.868 -3.382 1.00 91.12 89 THR A CA 1
ATOM 709 C C . THR A 1 89 ? 26.744 -10.250 -4.616 1.00 91.12 89 THR A C 1
ATOM 711 O O . THR A 1 89 ? 25.791 -11.018 -4.523 1.00 91.12 89 THR A O 1
ATOM 714 N N . ALA A 1 90 ? 27.129 -9.734 -5.782 1.00 91.00 90 ALA A N 1
ATOM 715 C CA . ALA A 1 90 ? 26.496 -10.118 -7.036 1.00 91.00 90 ALA A CA 1
ATOM 716 C C . ALA A 1 90 ? 26.633 -11.631 -7.282 1.00 91.00 90 ALA A C 1
ATOM 718 O O . ALA A 1 90 ? 27.677 -12.219 -7.000 1.00 91.00 90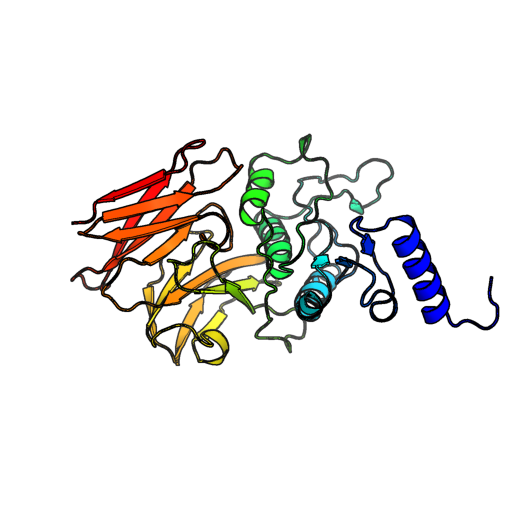 ALA A O 1
ATOM 719 N N . LEU A 1 91 ? 25.588 -12.251 -7.828 1.00 88.75 91 LEU A N 1
ATOM 720 C CA . LEU A 1 91 ? 25.651 -13.627 -8.286 1.00 88.75 91 LEU A CA 1
ATOM 721 C C . LEU A 1 91 ? 26.588 -13.699 -9.505 1.00 88.75 91 LEU A C 1
ATOM 723 O O . LEU A 1 91 ? 26.748 -12.718 -10.245 1.00 88.75 91 LEU A O 1
ATOM 727 N N . PRO A 1 92 ? 27.233 -14.849 -9.742 1.00 89.38 92 PRO A N 1
ATOM 728 C CA . PRO A 1 92 ? 28.047 -15.031 -10.934 1.00 89.38 92 PRO A CA 1
ATOM 729 C C . PRO A 1 92 ? 27.239 -14.744 -12.212 1.00 89.38 92 PRO A C 1
ATOM 731 O O . PRO A 1 92 ? 26.184 -15.330 -12.435 1.00 89.38 92 PRO A O 1
ATOM 734 N N . GLY A 1 93 ? 27.736 -13.835 -13.057 1.00 86.25 93 GLY A N 1
ATOM 735 C CA . GLY A 1 93 ? 27.145 -13.528 -14.367 1.00 86.25 93 GLY A CA 1
ATOM 736 C C . GLY A 1 93 ? 25.936 -12.578 -14.379 1.00 86.25 93 GLY A C 1
ATOM 737 O O . GLY A 1 93 ? 25.408 -12.311 -15.454 1.00 86.25 93 GLY A O 1
ATOM 738 N N . THR A 1 94 ? 25.498 -12.035 -13.237 1.00 79.88 94 THR A N 1
ATOM 739 C CA . THR A 1 94 ? 24.289 -11.179 -13.148 1.00 79.88 94 THR A CA 1
ATOM 740 C C . THR A 1 94 ? 24.579 -9.682 -13.010 1.00 79.88 94 THR A C 1
ATOM 742 O O . THR A 1 94 ? 23.654 -8.863 -12.953 1.00 79.88 94 THR A O 1
ATOM 745 N N . ASN A 1 95 ? 25.856 -9.295 -12.959 1.00 81.94 95 ASN A N 1
ATOM 746 C CA . ASN A 1 95 ? 26.306 -7.941 -12.631 1.00 81.94 95 ASN A CA 1
ATOM 747 C C . ASN A 1 95 ? 25.664 -7.470 -11.304 1.00 81.94 95 ASN A C 1
ATOM 749 O O . ASN A 1 95 ? 25.190 -8.249 -10.482 1.00 81.94 95 ASN A O 1
ATOM 753 N N . ASN A 1 96 ? 25.574 -6.160 -11.096 1.00 84.69 96 ASN A N 1
ATOM 754 C CA . ASN A 1 96 ? 25.011 -5.567 -9.884 1.00 84.69 96 ASN A CA 1
ATOM 755 C C . ASN A 1 96 ? 23.479 -5.746 -9.770 1.00 84.69 96 ASN A C 1
ATOM 757 O O . ASN A 1 96 ? 22.894 -5.289 -8.792 1.00 84.69 96 ASN A O 1
ATOM 761 N N . LYS A 1 97 ? 22.807 -6.367 -10.758 1.00 84.25 97 LYS A N 1
ATOM 762 C CA . LYS A 1 97 ? 21.341 -6.535 -10.769 1.00 84.25 97 LYS A CA 1
ATOM 763 C C . LYS A 1 97 ? 20.851 -7.527 -9.719 1.00 84.25 97 LYS A C 1
ATOM 765 O O . LYS A 1 97 ? 19.714 -7.415 -9.284 1.00 84.25 97 LYS A O 1
ATOM 770 N N . SER A 1 98 ? 21.701 -8.470 -9.313 1.00 88.00 98 SER A N 1
ATOM 771 C CA . SER A 1 98 ? 21.373 -9.451 -8.275 1.00 88.00 98 SER A CA 1
ATOM 772 C C . SER A 1 98 ? 21.717 -8.972 -6.860 1.00 88.00 98 SER A C 1
ATOM 774 O O . SER A 1 98 ? 21.522 -9.727 -5.915 1.00 88.00 98 SER A O 1
ATOM 776 N N . LEU A 1 99 ? 22.259 -7.762 -6.683 1.00 91.19 99 LEU A N 1
ATOM 777 C CA . LEU A 1 99 ? 22.495 -7.217 -5.342 1.00 91.19 99 LEU A CA 1
ATOM 778 C C . LEU A 1 99 ? 21.175 -7.028 -4.599 1.00 91.19 99 LEU A C 1
ATOM 780 O O . LEU A 1 99 ? 20.143 -6.872 -5.233 1.00 91.19 99 LEU A O 1
ATOM 784 N N . GLY A 1 100 ? 21.228 -7.048 -3.275 1.00 93.62 100 GLY A N 1
ATOM 785 C CA . GLY A 1 100 ? 20.113 -6.902 -2.345 1.00 93.62 100 GLY A CA 1
ATOM 786 C C . GLY A 1 100 ? 20.614 -6.185 -1.106 1.00 93.62 100 GLY A C 1
ATOM 787 O O . GLY A 1 100 ? 20.896 -6.825 -0.101 1.00 93.62 100 GLY A O 1
ATOM 788 N N . VAL A 1 101 ? 20.855 -4.881 -1.212 1.00 95.00 101 VAL A N 1
ATOM 789 C CA . VAL A 1 101 ? 21.520 -4.099 -0.150 1.00 95.00 101 VAL A CA 1
ATOM 790 C C . VAL A 1 101 ? 20.587 -3.083 0.491 1.00 95.00 101 VAL A C 1
ATOM 792 O O . VAL A 1 101 ? 21.049 -2.194 1.196 1.00 95.00 101 VAL A O 1
ATOM 795 N N . PHE A 1 102 ? 19.280 -3.230 0.266 1.00 95.69 102 PHE A N 1
ATOM 796 C CA . PHE A 1 102 ? 18.290 -2.411 0.941 1.00 95.69 102 PHE A CA 1
ATOM 797 C C . PHE A 1 102 ? 18.343 -2.600 2.457 1.00 95.69 102 PHE A C 1
ATOM 799 O O . PHE A 1 102 ? 18.371 -3.733 2.957 1.00 95.69 102 PHE A O 1
ATOM 806 N N . THR A 1 103 ? 18.245 -1.494 3.190 1.00 95.94 103 THR A N 1
ATOM 807 C CA . THR A 1 103 ? 17.890 -1.513 4.613 1.00 95.94 103 THR A CA 1
ATOM 808 C C . THR A 1 103 ? 16.470 -2.057 4.813 1.00 95.94 103 THR A C 1
ATOM 810 O O . THR A 1 103 ? 15.724 -2.316 3.858 1.00 95.94 103 THR A O 1
ATOM 813 N N . ASN A 1 104 ? 16.069 -2.290 6.066 1.00 95.69 104 ASN A N 1
ATOM 814 C CA . ASN A 1 104 ? 14.717 -2.773 6.348 1.00 95.69 104 ASN A CA 1
ATOM 815 C C . ASN A 1 104 ? 13.647 -1.793 5.856 1.00 95.69 104 ASN A C 1
ATOM 817 O O . ASN A 1 104 ? 12.716 -2.222 5.173 1.00 95.69 104 ASN A O 1
ATOM 821 N N . ASP A 1 105 ? 13.843 -0.503 6.122 1.00 96.00 105 ASP A N 1
ATOM 822 C CA . ASP A 1 105 ? 12.940 0.560 5.691 1.00 96.00 105 ASP A CA 1
ATOM 823 C C . ASP A 1 105 ? 12.939 0.733 4.166 1.00 96.00 105 ASP A C 1
ATOM 825 O O . ASP A 1 105 ? 11.869 0.804 3.571 1.00 96.00 105 ASP A O 1
ATOM 829 N N . GLU A 1 106 ? 14.093 0.657 3.499 1.00 97.19 106 GLU A N 1
ATOM 830 C CA . GLU A 1 106 ? 14.163 0.768 2.033 1.00 97.19 106 GLU A CA 1
ATOM 831 C C . GLU A 1 106 ? 13.405 -0.355 1.319 1.00 97.19 106 GLU A C 1
ATOM 833 O O . GLU A 1 106 ? 12.687 -0.096 0.354 1.00 97.19 106 GLU A O 1
ATOM 838 N N . ALA A 1 107 ? 13.495 -1.604 1.791 1.00 96.75 107 ALA A N 1
ATOM 839 C CA . ALA A 1 107 ? 12.721 -2.677 1.163 1.00 96.75 107 ALA A CA 1
ATOM 840 C C . ALA A 1 107 ? 11.238 -2.672 1.570 1.00 96.75 107 ALA A C 1
ATOM 842 O O . ALA A 1 107 ? 10.414 -3.141 0.786 1.00 96.75 107 ALA A O 1
ATOM 843 N N . ARG A 1 108 ? 10.867 -2.084 2.721 1.00 97.19 108 ARG A N 1
ATOM 844 C CA . ARG A 1 108 ? 9.460 -1.740 3.005 1.00 97.19 108 ARG A CA 1
ATOM 845 C C . ARG A 1 108 ? 8.961 -0.694 2.009 1.00 97.19 108 ARG A C 1
ATOM 847 O O . ARG A 1 108 ? 7.883 -0.858 1.454 1.00 97.19 108 ARG A O 1
ATOM 854 N N . THR A 1 109 ? 9.758 0.330 1.727 1.00 97.00 109 THR A N 1
ATOM 855 C CA . THR A 1 109 ? 9.428 1.356 0.733 1.00 97.00 109 THR A CA 1
ATOM 856 C C . THR A 1 109 ? 9.339 0.767 -0.680 1.00 97.00 109 THR A C 1
ATOM 858 O O . THR A 1 109 ? 8.418 1.093 -1.425 1.00 97.00 109 THR A O 1
ATOM 861 N N . ASN A 1 110 ? 10.216 -0.177 -1.041 1.00 96.62 110 ASN A N 1
ATOM 862 C CA . ASN A 1 110 ? 10.119 -0.889 -2.318 1.00 96.62 110 ASN A CA 1
ATOM 863 C C . ASN A 1 110 ? 8.872 -1.793 -2.410 1.00 96.62 110 ASN A C 1
ATOM 865 O O . ASN A 1 110 ? 8.266 -1.898 -3.474 1.00 96.62 110 ASN A O 1
ATOM 869 N N . MET A 1 111 ? 8.458 -2.416 -1.300 1.00 97.50 111 MET A N 1
ATOM 870 C CA . MET A 1 111 ? 7.177 -3.125 -1.203 1.00 97.50 111 MET A CA 1
ATOM 871 C C . MET A 1 111 ? 5.999 -2.163 -1.403 1.00 97.50 111 MET A C 1
ATOM 873 O O . MET A 1 111 ? 5.143 -2.407 -2.252 1.00 97.50 111 MET A O 1
ATOM 877 N N . LEU A 1 112 ? 6.001 -1.028 -0.701 1.00 98.06 112 LEU A N 1
ATOM 878 C CA . LEU A 1 112 ? 4.969 0.002 -0.814 1.00 98.06 112 LEU A CA 1
ATOM 879 C C . LEU A 1 112 ? 4.862 0.558 -2.244 1.00 98.06 112 LEU A C 1
ATOM 881 O O . LEU A 1 112 ? 3.764 0.843 -2.705 1.00 98.06 112 LEU A O 1
ATOM 885 N N . ASN A 1 113 ? 5.967 0.639 -2.992 1.00 97.25 113 ASN A N 1
ATOM 886 C CA . ASN A 1 113 ? 5.950 1.043 -4.402 1.00 97.25 113 ASN A CA 1
ATOM 887 C C . ASN A 1 113 ? 5.104 0.111 -5.298 1.00 97.25 113 ASN A C 1
ATOM 889 O O . ASN A 1 113 ? 4.539 0.574 -6.290 1.00 97.25 113 ASN A O 1
ATOM 893 N N . GLN A 1 114 ? 4.973 -1.176 -4.951 1.00 97.31 114 GLN A N 1
ATOM 894 C CA . GLN A 1 114 ? 4.073 -2.095 -5.662 1.00 97.31 114 GLN A CA 1
ATOM 895 C C . GLN A 1 114 ? 2.607 -1.760 -5.386 1.00 97.31 114 GLN A C 1
ATOM 897 O O . GLN A 1 114 ? 1.805 -1.672 -6.311 1.00 97.31 114 GLN A O 1
ATOM 902 N N . TYR A 1 115 ? 2.281 -1.511 -4.115 1.00 98.00 115 TYR A N 1
ATOM 903 C CA . TYR A 1 115 ? 0.950 -1.068 -3.704 1.00 98.00 115 TYR A CA 1
ATOM 904 C C . TYR A 1 115 ? 0.564 0.255 -4.370 1.00 98.00 115 TYR A C 1
ATOM 906 O O . TYR A 1 115 ? -0.539 0.372 -4.886 1.00 98.00 115 TYR A O 1
ATOM 914 N N . ILE A 1 116 ? 1.505 1.201 -4.457 1.00 97.75 116 ILE A N 1
ATOM 915 C CA . ILE A 1 116 ? 1.302 2.494 -5.121 1.00 97.75 116 ILE A CA 1
ATOM 916 C C . ILE A 1 116 ? 0.963 2.338 -6.608 1.00 97.75 116 ILE A C 1
ATOM 918 O O . ILE A 1 116 ? 0.106 3.047 -7.138 1.00 97.75 116 ILE A O 1
ATOM 922 N N . GLY A 1 117 ? 1.643 1.411 -7.292 1.00 96.00 117 GLY A N 1
ATOM 923 C CA . GLY A 1 117 ? 1.346 1.082 -8.687 1.00 96.00 117 GLY A CA 1
ATOM 924 C C . GLY A 1 117 ? -0.054 0.491 -8.865 1.00 96.00 117 GLY A C 1
ATOM 925 O O . GLY A 1 117 ? -0.665 0.659 -9.919 1.00 96.00 117 GLY A O 1
ATOM 926 N N . GLY A 1 118 ? -0.567 -0.184 -7.838 1.00 93.81 118 GLY A N 1
ATOM 927 C CA . GLY A 1 118 ? -1.956 -0.609 -7.728 1.00 93.81 118 GLY A CA 1
ATOM 928 C C . GLY A 1 118 ? -2.348 -1.803 -8.590 1.00 93.81 118 GLY A C 1
ATOM 929 O O . GLY A 1 118 ? -3.229 -2.538 -8.177 1.00 93.81 118 GLY A O 1
ATOM 930 N N . GLY A 1 119 ? -1.724 -2.017 -9.755 1.00 92.50 119 GLY A N 1
ATOM 931 C CA . GLY A 1 119 ? -2.154 -3.032 -10.727 1.00 92.50 119 GLY A CA 1
ATOM 932 C C . GLY A 1 119 ? -1.382 -4.354 -10.701 1.00 92.50 119 GLY A C 1
ATOM 933 O O . GLY A 1 119 ? -1.967 -5.414 -10.911 1.00 92.50 119 GLY A O 1
ATOM 934 N N . MET A 1 120 ? -0.066 -4.328 -10.470 1.00 94.75 120 MET A N 1
ATOM 935 C CA . MET A 1 120 ? 0.764 -5.538 -10.446 1.00 94.75 120 MET A CA 1
ATOM 936 C C . MET A 1 120 ? 1.671 -5.586 -9.224 1.00 94.75 120 MET A C 1
ATOM 938 O O . MET A 1 120 ? 2.164 -4.564 -8.754 1.00 94.75 120 MET A O 1
ATOM 942 N N . VAL A 1 121 ? 1.939 -6.810 -8.766 1.00 95.06 121 VAL A N 1
ATOM 943 C CA . VAL A 1 121 ? 3.012 -7.112 -7.816 1.00 95.06 121 VAL A CA 1
ATOM 944 C C . VAL A 1 121 ? 3.989 -8.058 -8.492 1.00 95.06 121 VAL A C 1
ATOM 946 O O . VAL A 1 121 ? 3.654 -9.207 -8.789 1.00 95.06 121 VAL A O 1
ATOM 949 N N . CYS A 1 122 ? 5.194 -7.567 -8.758 1.00 93.31 122 CYS A N 1
ATOM 950 C CA . CYS A 1 122 ? 6.175 -8.271 -9.573 1.00 93.31 122 CYS A CA 1
ATOM 951 C C . CYS A 1 122 ? 7.232 -8.965 -8.709 1.00 93.31 122 CYS A C 1
ATOM 953 O O . CYS A 1 122 ? 7.943 -8.335 -7.929 1.00 93.31 122 CYS A O 1
ATOM 955 N N . PHE A 1 123 ? 7.380 -10.275 -8.891 1.00 90.00 123 PHE A N 1
ATOM 956 C CA . PHE A 1 123 ? 8.392 -11.091 -8.224 1.00 90.00 123 PHE A CA 1
ATOM 957 C C . PHE A 1 123 ? 9.631 -11.165 -9.114 1.00 90.00 123 PHE A C 1
ATOM 959 O O . PHE A 1 123 ? 9.520 -11.489 -10.294 1.00 90.00 123 PHE A O 1
ATOM 966 N N . GLY A 1 124 ? 10.811 -10.870 -8.566 1.00 82.50 124 GLY A N 1
ATOM 967 C CA . GLY A 1 124 ? 12.064 -10.859 -9.337 1.00 82.50 124 GLY A CA 1
ATOM 968 C C . GLY A 1 124 ? 13.177 -11.725 -8.758 1.00 82.50 124 GLY A C 1
ATOM 969 O O . GLY A 1 124 ? 14.325 -11.588 -9.173 1.00 82.50 124 GLY A O 1
ATOM 970 N N . GLU A 1 125 ? 12.875 -12.559 -7.764 1.00 87.25 125 GLU A N 1
ATOM 971 C CA . GLU A 1 125 ? 13.875 -13.219 -6.922 1.00 87.25 125 GLU A CA 1
ATOM 972 C C . GLU A 1 125 ? 13.521 -14.690 -6.699 1.00 87.25 125 GLU A C 1
ATOM 974 O O . GLU A 1 125 ? 12.351 -15.072 -6.759 1.00 87.25 125 GLU A O 1
ATOM 979 N N . ASP A 1 126 ? 14.528 -15.512 -6.396 1.00 87.94 126 ASP A N 1
ATOM 980 C CA . ASP A 1 126 ? 14.289 -16.863 -5.895 1.00 87.94 126 ASP A CA 1
ATOM 981 C C . ASP A 1 126 ? 13.670 -16.771 -4.498 1.00 87.94 126 ASP A C 1
ATOM 983 O O . ASP A 1 126 ? 14.331 -16.429 -3.514 1.00 87.94 126 ASP A O 1
ATOM 987 N N . PHE A 1 127 ? 12.378 -17.085 -4.415 1.00 88.88 127 PHE A N 1
ATOM 988 C CA . PHE A 1 127 ? 11.630 -17.005 -3.169 1.00 88.88 127 PHE A CA 1
ATOM 989 C C . PHE A 1 127 ? 12.236 -17.897 -2.080 1.00 88.88 127 PHE A C 1
ATOM 991 O O . PHE A 1 127 ? 12.141 -17.567 -0.904 1.00 88.88 127 PHE A O 1
ATOM 998 N N . SER A 1 128 ? 12.899 -19.004 -2.430 1.00 89.62 128 SER A N 1
ATOM 999 C CA . SER A 1 128 ? 13.505 -19.899 -1.440 1.00 89.62 128 SER A CA 1
ATOM 1000 C C . SER A 1 128 ? 14.669 -19.244 -0.687 1.00 89.62 128 SER A C 1
ATOM 1002 O O . SER A 1 128 ? 14.869 -19.550 0.489 1.00 89.62 128 SER A O 1
ATOM 1004 N N . THR A 1 129 ? 15.359 -18.281 -1.309 1.00 88.81 129 THR A N 1
ATOM 1005 C CA . THR A 1 129 ? 16.555 -17.628 -0.754 1.00 88.81 129 THR A CA 1
ATOM 1006 C C . THR A 1 129 ? 16.261 -16.358 0.041 1.00 88.81 129 THR A C 1
ATOM 1008 O O . THR A 1 129 ? 17.163 -15.806 0.662 1.00 88.81 129 THR A O 1
ATOM 1011 N N . ILE A 1 130 ? 15.023 -15.855 0.007 1.00 92.88 130 ILE A N 1
ATOM 1012 C CA . ILE A 1 130 ? 14.638 -14.638 0.734 1.00 92.88 130 ILE A CA 1
ATOM 1013 C C . ILE A 1 130 ? 14.487 -14.961 2.229 1.00 92.88 130 ILE A C 1
ATOM 1015 O O . ILE A 1 130 ? 13.861 -15.963 2.593 1.00 92.88 130 ILE A O 1
ATOM 1019 N N . ASP A 1 131 ? 15.021 -14.102 3.100 1.00 94.88 131 ASP A N 1
ATOM 1020 C CA . ASP A 1 131 ? 14.833 -14.213 4.550 1.00 94.88 131 ASP A CA 1
ATOM 1021 C C . ASP A 1 131 ? 13.342 -14.182 4.928 1.00 94.88 131 ASP A C 1
ATOM 1023 O O . ASP A 1 131 ? 12.543 -13.486 4.299 1.00 94.88 131 ASP A O 1
ATOM 1027 N N . ASN A 1 132 ? 12.948 -14.909 5.975 1.00 93.56 132 ASN A N 1
ATOM 1028 C CA . ASN A 1 132 ? 11.535 -15.020 6.359 1.00 93.56 132 ASN A CA 1
ATOM 1029 C C . ASN A 1 132 ? 10.894 -13.660 6.684 1.00 93.56 132 ASN A C 1
ATOM 1031 O O . ASN A 1 132 ? 9.785 -13.391 6.239 1.00 93.56 132 ASN A O 1
ATOM 1035 N N . ASP A 1 133 ? 11.614 -12.767 7.364 1.00 94.44 133 ASP A N 1
ATOM 1036 C CA . ASP A 1 133 ? 11.116 -11.424 7.685 1.00 94.44 133 ASP A CA 1
ATOM 1037 C C . ASP A 1 133 ? 10.926 -10.541 6.437 1.00 94.44 133 ASP A C 1
ATOM 1039 O O . ASP A 1 133 ? 10.084 -9.646 6.422 1.00 94.44 133 ASP A O 1
ATOM 1043 N N . ARG A 1 134 ? 11.683 -10.800 5.363 1.00 95.19 134 ARG A N 1
ATOM 1044 C CA . ARG A 1 134 ? 11.486 -10.154 4.060 1.00 95.19 134 ARG A CA 1
ATOM 1045 C C . ARG A 1 134 ? 10.319 -10.777 3.310 1.00 95.19 134 ARG A C 1
ATOM 1047 O O . ARG A 1 134 ? 9.504 -10.034 2.781 1.00 95.19 134 ARG A O 1
ATOM 1054 N N . LYS A 1 135 ? 10.190 -12.108 3.301 1.00 93.00 135 LYS A N 1
ATOM 1055 C CA . LYS A 1 135 ? 9.042 -12.805 2.685 1.00 93.00 135 LYS A CA 1
ATOM 1056 C C . LYS A 1 135 ? 7.712 -12.289 3.221 1.00 93.00 135 LYS A C 1
ATOM 1058 O O . LYS A 1 135 ? 6.775 -12.112 2.449 1.00 93.00 135 LYS A O 1
ATOM 1063 N N . ASP A 1 136 ? 7.667 -11.995 4.515 1.00 93.25 136 ASP A N 1
ATOM 1064 C CA . ASP A 1 136 ? 6.502 -11.428 5.183 1.00 93.25 136 ASP A CA 1
ATOM 1065 C C . ASP A 1 136 ? 6.010 -10.124 4.542 1.00 93.25 136 ASP A C 1
ATOM 1067 O O . ASP A 1 136 ? 4.810 -9.872 4.547 1.00 93.25 136 ASP A O 1
ATOM 1071 N N . LEU A 1 137 ? 6.881 -9.331 3.903 1.00 96.19 137 LEU A N 1
ATOM 1072 C CA . LEU A 1 137 ? 6.473 -8.112 3.198 1.00 96.19 137 LEU A CA 1
ATOM 1073 C C . LEU A 1 137 ? 5.504 -8.390 2.040 1.00 96.19 137 LEU A C 1
ATOM 1075 O O . LEU A 1 137 ? 4.687 -7.529 1.722 1.00 96.19 137 LEU A O 1
ATOM 1079 N N . TYR A 1 138 ? 5.546 -9.574 1.421 1.00 95.50 138 TYR A N 1
ATOM 1080 C CA . TYR A 1 138 ? 4.630 -9.906 0.327 1.00 95.50 138 TYR A CA 1
ATOM 1081 C C . TYR A 1 138 ? 3.176 -10.023 0.779 1.00 95.50 138 TYR A C 1
ATOM 1083 O O . TYR A 1 138 ? 2.282 -9.766 -0.028 1.00 95.50 138 TYR A O 1
ATOM 1091 N N . ARG A 1 139 ? 2.912 -10.359 2.051 1.00 95.50 139 ARG A N 1
ATOM 1092 C CA . ARG A 1 139 ? 1.529 -10.441 2.551 1.00 95.50 139 ARG A CA 1
ATOM 1093 C C . ARG A 1 139 ? 0.821 -9.094 2.522 1.00 95.50 139 ARG A C 1
ATOM 1095 O O . ARG A 1 139 ? -0.382 -9.041 2.305 1.00 95.50 139 ARG A O 1
ATOM 1102 N N . HIS A 1 140 ? 1.601 -8.023 2.639 1.00 97.81 140 HIS A N 1
ATOM 1103 C CA . HIS A 1 140 ? 1.111 -6.656 2.650 1.00 97.81 140 HIS A CA 1
ATOM 1104 C C . HIS A 1 140 ? 0.648 -6.155 1.277 1.00 97.81 140 HIS A C 1
ATOM 1106 O O . HIS A 1 140 ? -0.085 -5.176 1.225 1.00 97.81 140 HIS A O 1
ATOM 1112 N N . VAL A 1 141 ? 1.028 -6.818 0.181 1.00 97.06 141 VAL A N 1
ATOM 1113 C CA . VAL A 1 141 ? 0.697 -6.375 -1.189 1.00 97.06 141 VAL A CA 1
ATOM 1114 C C . VAL A 1 141 ? 0.009 -7.439 -2.037 1.00 97.06 141 VAL A C 1
ATOM 1116 O O . VAL A 1 141 ? -0.339 -7.172 -3.184 1.00 97.06 141 VAL A O 1
ATOM 1119 N N . LEU A 1 142 ? -0.151 -8.658 -1.513 1.00 95.81 142 LEU A N 1
ATOM 1120 C CA . LEU A 1 142 ? -0.844 -9.740 -2.201 1.00 95.81 142 LEU A CA 1
ATOM 1121 C C . LEU A 1 142 ? -2.195 -10.062 -1.548 1.00 95.81 142 LEU A C 1
ATOM 1123 O O . LEU A 1 142 ? -2.207 -10.439 -0.372 1.00 95.81 142 LEU A O 1
ATOM 1127 N N . PRO A 1 143 ? -3.295 -10.081 -2.325 1.00 95.38 143 PRO A N 1
ATOM 1128 C CA . PRO A 1 143 ? -3.375 -9.790 -3.766 1.00 95.38 143 PRO A CA 1
ATOM 1129 C C . PRO A 1 143 ? -3.163 -8.301 -4.077 1.00 95.38 143 PRO A C 1
ATOM 1131 O O . PRO A 1 143 ? -3.296 -7.469 -3.194 1.00 95.38 143 PRO A O 1
ATOM 1134 N N . SER A 1 144 ? -2.872 -7.961 -5.337 1.00 94.88 144 SER A N 1
ATOM 1135 C CA . SER A 1 144 ? -2.807 -6.553 -5.748 1.00 94.88 144 SER A CA 1
ATOM 1136 C C . SER A 1 144 ? -4.117 -5.827 -5.412 1.00 94.88 144 SER A C 1
ATOM 1138 O O . SER A 1 144 ? -5.198 -6.392 -5.587 1.00 94.88 144 SER A O 1
ATOM 1140 N N . VAL A 1 145 ? -4.015 -4.579 -4.948 1.00 95.12 145 VAL A N 1
ATOM 1141 C CA . VAL A 1 145 ? -5.170 -3.765 -4.530 1.00 95.12 145 VAL A CA 1
ATOM 1142 C C . VAL A 1 145 ? -6.067 -3.345 -5.701 1.00 95.12 145 VAL A C 1
ATOM 1144 O O . VAL A 1 145 ? -7.207 -2.948 -5.490 1.00 95.12 145 VAL A O 1
ATOM 1147 N N . ASN A 1 146 ? -5.566 -3.440 -6.935 1.00 93.38 146 ASN A N 1
ATOM 1148 C CA . ASN A 1 146 ? -6.237 -3.018 -8.165 1.00 93.38 146 ASN A CA 1
ATOM 1149 C C . ASN A 1 146 ? -6.785 -1.578 -8.111 1.00 93.38 146 ASN A C 1
ATOM 1151 O O . ASN A 1 146 ? -7.817 -1.261 -8.700 1.00 93.38 146 ASN A O 1
ATOM 1155 N N . SER A 1 147 ? -6.084 -0.712 -7.380 1.00 94.62 147 SER A N 1
ATOM 1156 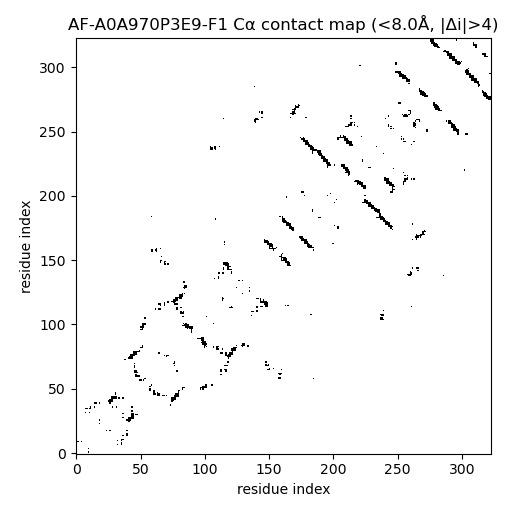C CA . SER A 1 147 ? -6.387 0.707 -7.221 1.00 94.62 147 SER A CA 1
ATOM 1157 C C . SER A 1 147 ? -5.072 1.495 -7.234 1.00 94.62 147 SER A C 1
ATOM 1159 O O . SER A 1 147 ? -4.230 1.280 -6.359 1.00 94.62 147 SER A O 1
ATOM 1161 N N . PRO A 1 148 ? -4.828 2.347 -8.243 1.00 95.88 148 PRO A N 1
ATOM 1162 C CA . PRO A 1 148 ? -3.608 3.146 -8.338 1.00 95.88 148 PRO A CA 1
ATOM 1163 C C . PRO A 1 148 ? -3.584 4.259 -7.284 1.00 95.88 148 PRO A C 1
ATOM 1165 O O . PRO A 1 148 ? -4.604 4.897 -7.011 1.00 95.88 148 PRO A O 1
ATOM 1168 N N . SER A 1 149 ? -2.402 4.603 -6.771 1.00 97.50 149 SER A N 1
ATOM 1169 C CA . SER A 1 149 ? -2.272 5.844 -6.006 1.00 97.50 149 SER A CA 1
ATOM 1170 C C . SER A 1 149 ? -2.169 7.078 -6.904 1.00 97.50 149 SER A C 1
ATOM 1172 O O . SER A 1 149 ? -1.603 7.042 -7.998 1.00 97.50 149 SER A O 1
ATOM 1174 N N . LYS A 1 150 ? -2.617 8.220 -6.389 1.00 96.88 150 LYS A N 1
ATOM 1175 C CA . LYS A 1 150 ? -2.412 9.563 -6.934 1.00 96.88 150 LYS A CA 1
ATOM 1176 C C . LYS A 1 150 ? -1.396 10.301 -6.067 1.00 96.88 150 LYS A C 1
ATOM 1178 O O . LYS A 1 150 ? -1.566 10.387 -4.855 1.00 96.88 150 LYS A O 1
ATOM 1183 N N . ALA A 1 151 ? -0.341 10.835 -6.670 1.00 97.19 151 ALA A N 1
ATOM 1184 C CA . ALA A 1 151 ? 0.582 11.716 -5.959 1.00 97.19 151 ALA A CA 1
ATOM 1185 C C . ALA A 1 151 ? -0.086 13.067 -5.665 1.00 97.19 151 ALA A C 1
ATOM 1187 O O . ALA A 1 151 ? -0.675 13.662 -6.567 1.00 97.19 151 ALA A O 1
ATOM 1188 N N . LEU A 1 152 ? 0.025 13.553 -4.427 1.00 96.25 152 LEU A N 1
ATOM 1189 C CA . LEU A 1 152 ? -0.521 14.854 -4.018 1.00 96.25 152 LEU A CA 1
ATOM 1190 C C . LEU A 1 152 ? 0.480 15.994 -4.257 1.00 96.25 152 LEU A C 1
ATOM 1192 O O . LEU A 1 152 ? 0.096 17.123 -4.544 1.00 96.25 152 LEU A O 1
ATOM 1196 N N . ASP A 1 153 ? 1.775 15.688 -4.223 1.00 96.00 153 ASP A N 1
ATOM 1197 C CA . ASP A 1 153 ? 2.883 16.620 -4.423 1.00 96.00 153 ASP A CA 1
ATOM 1198 C C . ASP A 1 153 ? 3.610 16.369 -5.757 1.00 96.00 153 ASP A C 1
ATOM 1200 O O . ASP A 1 153 ? 4.834 16.263 -5.825 1.00 96.00 153 ASP A O 1
ATOM 1204 N N . ILE A 1 154 ? 2.857 16.303 -6.866 1.00 95.50 154 ILE A N 1
ATOM 1205 C CA . ILE A 1 154 ? 3.384 15.984 -8.215 1.00 95.50 154 ILE A CA 1
ATOM 1206 C C . ILE A 1 154 ? 4.542 16.885 -8.681 1.00 95.50 154 ILE A C 1
ATOM 1208 O O . ILE A 1 154 ? 5.354 16.481 -9.521 1.00 95.50 154 ILE A O 1
ATOM 1212 N N . PHE A 1 155 ? 4.617 18.105 -8.147 1.00 94.62 155 PHE A N 1
ATOM 1213 C CA . PHE A 1 155 ? 5.635 19.097 -8.480 1.00 94.62 155 PHE A CA 1
ATOM 1214 C C . PHE A 1 155 ? 6.899 18.995 -7.621 1.00 94.62 155 PHE A C 1
ATOM 1216 O O . PHE A 1 155 ? 7.826 19.770 -7.855 1.00 94.62 155 PHE A O 1
ATOM 1223 N N . ASP A 1 156 ? 6.979 18.046 -6.677 1.00 94.38 156 ASP A N 1
ATOM 1224 C CA . ASP A 1 156 ? 8.229 17.774 -5.966 1.00 94.38 156 ASP A CA 1
ATOM 1225 C C . ASP A 1 156 ? 9.345 17.503 -6.997 1.00 94.38 156 ASP A C 1
ATOM 1227 O O . ASP A 1 156 ? 9.149 16.685 -7.911 1.00 94.38 156 ASP A O 1
ATOM 1231 N N . PRO A 1 157 ? 10.495 18.196 -6.914 1.00 88.88 157 PRO A N 1
ATOM 1232 C CA . PRO A 1 157 ? 11.544 18.114 -7.927 1.00 88.88 157 PRO A CA 1
ATOM 1233 C C . PRO A 1 157 ? 12.312 16.784 -7.907 1.00 88.88 157 PRO A C 1
ATOM 1235 O O . PRO A 1 157 ? 12.957 16.448 -8.902 1.00 88.88 157 PRO A O 1
ATOM 1238 N N . PHE A 1 158 ? 12.242 16.017 -6.816 1.00 90.31 158 PHE A N 1
ATOM 1239 C CA . PHE A 1 158 ? 12.952 14.753 -6.640 1.00 90.31 158 PHE A CA 1
ATOM 1240 C C . PHE A 1 158 ? 12.034 13.558 -6.875 1.00 90.31 158 PHE A C 1
ATOM 1242 O O . PHE A 1 158 ? 12.272 12.758 -7.778 1.00 90.31 158 PHE A O 1
ATOM 1249 N N . CYS A 1 159 ? 10.973 13.425 -6.085 1.00 95.69 159 CYS A N 1
ATOM 1250 C CA . CYS A 1 159 ? 10.017 12.322 -6.126 1.00 95.69 159 CYS A CA 1
ATOM 1251 C C . CYS A 1 159 ? 8.820 12.698 -5.245 1.00 95.69 159 CYS A C 1
ATOM 1253 O O . CYS A 1 159 ? 9.059 13.190 -4.145 1.00 95.69 159 CYS A O 1
ATOM 1255 N N . PRO A 1 160 ? 7.565 12.474 -5.676 1.00 97.69 160 PRO A N 1
ATOM 1256 C CA . PRO A 1 160 ? 6.427 12.743 -4.807 1.00 97.69 160 PRO A CA 1
ATOM 1257 C C . PRO A 1 160 ? 6.555 11.947 -3.506 1.00 97.69 160 PRO A C 1
ATOM 1259 O O . PRO A 1 160 ? 6.896 10.760 -3.526 1.00 97.69 160 PRO A O 1
ATOM 1262 N N . ASN A 1 161 ? 6.352 12.618 -2.381 1.00 98.00 161 ASN A N 1
ATOM 1263 C CA . ASN 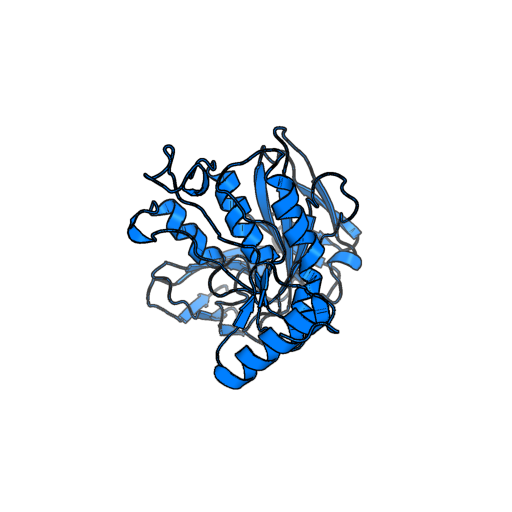A 1 161 ? 6.487 12.047 -1.048 1.00 98.00 161 ASN A CA 1
ATOM 1264 C C . ASN A 1 161 ? 5.136 11.543 -0.541 1.00 98.00 161 ASN A C 1
ATOM 1266 O O . ASN A 1 161 ? 5.126 10.661 0.313 1.00 98.00 161 ASN A O 1
ATOM 1270 N N . ILE A 1 162 ? 4.020 12.095 -1.037 1.00 98.25 162 ILE A N 1
ATOM 1271 C CA . ILE A 1 162 ? 2.677 11.835 -0.518 1.00 98.25 162 ILE A CA 1
ATOM 1272 C C . ILE A 1 162 ? 1.806 11.237 -1.623 1.00 98.25 162 ILE A C 1
ATOM 1274 O O . ILE A 1 162 ? 1.541 11.872 -2.646 1.00 98.25 162 ILE A O 1
ATOM 1278 N N . MET A 1 163 ? 1.325 10.015 -1.401 1.00 98.38 163 MET A N 1
ATOM 1279 C CA . MET A 1 163 ? 0.501 9.280 -2.357 1.00 98.38 163 MET A CA 1
ATOM 1280 C C . MET A 1 163 ? -0.818 8.858 -1.710 1.00 98.38 163 MET A C 1
ATOM 1282 O O . MET A 1 163 ? -0.833 8.203 -0.671 1.00 98.38 163 MET A O 1
ATOM 1286 N N . LEU A 1 164 ? -1.925 9.199 -2.356 1.00 98.12 164 LEU A N 1
ATOM 1287 C CA . LEU A 1 164 ? -3.284 8.886 -1.937 1.00 98.12 164 LEU A CA 1
ATOM 1288 C C . LEU A 1 164 ? -3.832 7.709 -2.737 1.00 98.12 164 LEU A C 1
ATOM 1290 O O . LEU A 1 164 ? -3.787 7.735 -3.961 1.00 98.12 164 LEU A O 1
ATOM 1294 N N . THR A 1 165 ? -4.397 6.709 -2.071 1.00 98.00 165 THR A N 1
ATOM 1295 C CA . THR A 1 165 ? -5.089 5.584 -2.726 1.00 98.00 165 THR A CA 1
ATOM 1296 C C . THR A 1 165 ? -6.503 5.493 -2.191 1.00 98.00 165 THR A C 1
ATOM 1298 O O . THR A 1 165 ? -6.685 5.409 -0.979 1.00 98.00 165 THR A O 1
ATOM 1301 N N . GLU A 1 166 ? -7.488 5.496 -3.081 1.00 96.81 166 GLU A N 1
ATOM 1302 C CA . GLU A 1 166 ? -8.879 5.214 -2.730 1.00 96.81 166 GLU A CA 1
ATOM 1303 C C . GLU A 1 166 ? -9.071 3.700 -2.631 1.00 96.81 166 GLU A C 1
ATOM 1305 O O . GLU A 1 166 ? -8.664 2.954 -3.527 1.00 96.81 166 GLU A O 1
ATOM 1310 N N . ILE A 1 167 ? -9.684 3.246 -1.544 1.00 97.19 167 ILE A N 1
ATOM 1311 C CA . ILE A 1 167 ? -9.953 1.838 -1.287 1.00 97.19 167 ILE A CA 1
ATOM 1312 C C . ILE A 1 167 ? -11.453 1.617 -1.258 1.00 97.19 167 ILE A C 1
ATOM 1314 O O . ILE A 1 167 ? -12.161 2.104 -0.376 1.00 97.19 167 ILE A O 1
ATOM 1318 N N . LYS A 1 168 ? -11.900 0.818 -2.223 1.00 95.69 168 LYS A N 1
ATOM 1319 C CA . LYS A 1 168 ? -13.233 0.231 -2.256 1.00 95.69 168 LYS A CA 1
ATOM 1320 C C . LYS A 1 168 ? -13.101 -1.204 -1.759 1.00 95.69 168 LYS A C 1
ATOM 1322 O O . LYS A 1 168 ? -12.506 -2.013 -2.476 1.00 95.69 168 LYS A O 1
ATOM 1327 N N . PRO A 1 169 ? -13.541 -1.509 -0.529 1.00 97.06 169 PRO A N 1
ATOM 1328 C CA . PRO A 1 169 ? -13.417 -2.854 0.006 1.00 97.06 169 PRO A CA 1
ATOM 1329 C C . PRO A 1 169 ? -14.181 -3.870 -0.843 1.00 97.06 169 PRO A C 1
ATOM 1331 O O . PRO A 1 169 ? -15.218 -3.565 -1.424 1.00 97.06 169 PRO A O 1
ATOM 1334 N N . VAL A 1 170 ? -13.687 -5.108 -0.873 1.00 97.12 170 VAL A N 1
ATOM 1335 C CA . VAL A 1 170 ? -14.418 -6.240 -1.467 1.00 97.12 170 VAL A CA 1
ATOM 1336 C C . VAL A 1 170 ? -15.666 -6.625 -0.663 1.00 97.12 170 VAL A C 1
ATOM 1338 O O . VAL A 1 170 ? -16.555 -7.277 -1.202 1.00 97.12 170 VAL A O 1
ATOM 1341 N N . CYS A 1 171 ? -15.722 -6.254 0.618 1.00 97.75 171 CYS A N 1
ATOM 1342 C CA . CYS A 1 171 ? -16.904 -6.370 1.466 1.00 97.75 171 CYS A CA 1
ATOM 1343 C C . CYS A 1 171 ? -17.785 -5.129 1.288 1.00 97.75 171 CYS A C 1
ATOM 1345 O O . CYS A 1 171 ? -17.378 -4.039 1.682 1.00 97.75 171 CYS A O 1
ATOM 1347 N N . GLU A 1 172 ? -18.982 -5.303 0.725 1.00 95.19 172 GLU A N 1
ATOM 1348 C CA . GLU A 1 172 ? -19.910 -4.202 0.412 1.00 95.19 172 GLU A CA 1
ATOM 1349 C C . GLU A 1 172 ? -20.476 -3.508 1.664 1.00 95.19 172 GLU A C 1
ATOM 1351 O O . GLU A 1 172 ? -20.815 -2.331 1.599 1.00 95.19 172 GLU A O 1
ATOM 1356 N N . ASP A 1 173 ? -20.521 -4.205 2.805 1.00 95.19 173 ASP A N 1
ATOM 1357 C CA . ASP A 1 173 ? -20.980 -3.652 4.089 1.00 95.19 173 ASP A CA 1
ATOM 1358 C C . ASP A 1 173 ? -19.943 -2.747 4.779 1.00 95.19 173 ASP A C 1
ATOM 1360 O O . ASP A 1 173 ? -20.231 -2.130 5.804 1.00 95.19 173 ASP A O 1
ATOM 1364 N N . LEU A 1 174 ? -18.717 -2.671 4.248 1.00 96.00 174 LEU A N 1
ATOM 1365 C CA . LEU A 1 174 ? -17.712 -1.729 4.730 1.00 96.00 174 LEU A CA 1
ATOM 1366 C C . LEU A 1 174 ? -17.738 -0.452 3.876 1.00 96.00 174 LEU A C 1
ATOM 1368 O O . LEU A 1 174 ? -17.752 -0.540 2.645 1.00 96.00 174 LEU A O 1
ATOM 1372 N N . PRO A 1 175 ? -17.661 0.744 4.492 1.00 94.56 175 PRO A N 1
ATOM 1373 C CA . PRO A 1 175 ? -17.559 1.984 3.735 1.00 94.56 175 PRO A CA 1
ATOM 1374 C C . PRO A 1 175 ? -16.241 2.027 2.956 1.00 94.56 175 PRO A C 1
ATOM 1376 O O . PRO A 1 175 ? -15.272 1.355 3.304 1.00 94.56 175 PRO A O 1
ATOM 1379 N N . SER A 1 176 ? -16.173 2.860 1.918 1.00 95.50 176 SER A N 1
ATOM 1380 C CA . SER A 1 176 ? -14.886 3.174 1.287 1.00 95.50 176 SER A CA 1
ATOM 1381 C C . SER A 1 176 ? -14.010 4.004 2.230 1.00 95.50 176 SER A C 1
ATOM 1383 O O . SER A 1 176 ? -14.506 4.720 3.100 1.00 95.50 176 SER A O 1
ATOM 1385 N N . TRP A 1 177 ? -12.695 3.927 2.048 1.00 97.44 177 TRP A N 1
ATOM 1386 C CA . TRP A 1 177 ? -11.725 4.752 2.772 1.00 97.44 177 TRP A CA 1
ATOM 1387 C C . TRP A 1 177 ? -10.574 5.149 1.860 1.00 97.44 177 TRP A C 1
ATOM 1389 O O . TRP A 1 177 ? -10.472 4.699 0.718 1.00 97.44 177 TRP A O 1
ATOM 1399 N N . ILE A 1 178 ? -9.669 5.972 2.377 1.00 97.75 178 ILE A N 1
ATOM 1400 C CA . ILE A 1 178 ? -8.423 6.296 1.687 1.00 97.75 178 ILE A CA 1
ATOM 1401 C C . ILE A 1 178 ? -7.223 5.820 2.495 1.00 97.75 178 ILE A C 1
ATOM 1403 O O . ILE A 1 178 ? -7.259 5.717 3.725 1.00 97.75 178 ILE A O 1
ATOM 1407 N N . THR A 1 179 ? -6.129 5.560 1.790 1.00 98.38 179 THR A N 1
ATOM 1408 C CA . THR A 1 179 ? -4.810 5.405 2.398 1.00 98.38 179 THR A CA 1
ATOM 1409 C C . THR A 1 179 ? -3.869 6.494 1.908 1.00 98.38 179 THR A C 1
ATOM 1411 O O . THR A 1 179 ? -3.836 6.773 0.710 1.00 98.38 179 THR A O 1
ATOM 1414 N N . ILE A 1 180 ? -3.084 7.067 2.816 1.00 98.50 180 ILE A N 1
ATOM 1415 C CA . ILE A 1 180 ? -2.077 8.092 2.545 1.00 98.50 180 ILE A CA 1
ATOM 1416 C C . ILE A 1 180 ? -0.706 7.488 2.845 1.00 98.50 180 ILE A C 1
ATOM 1418 O O . ILE A 1 180 ? -0.330 7.285 4.000 1.00 98.50 180 ILE A O 1
ATOM 1422 N N . ALA A 1 181 ? 0.032 7.168 1.789 1.00 98.56 181 ALA A N 1
ATOM 1423 C CA . ALA A 1 181 ? 1.417 6.740 1.865 1.00 98.56 181 ALA A CA 1
ATOM 1424 C C . ALA A 1 181 ? 2.329 7.966 1.921 1.00 98.56 181 ALA A C 1
ATOM 1426 O O . ALA A 1 181 ? 2.190 8.879 1.108 1.00 98.56 181 ALA A O 1
ATOM 1427 N N . ILE A 1 182 ? 3.280 7.959 2.853 1.00 98.50 182 ILE A N 1
ATOM 1428 C CA . ILE A 1 182 ? 4.296 9.003 2.991 1.00 98.50 182 ILE A CA 1
ATOM 1429 C C . ILE A 1 182 ? 5.667 8.347 2.941 1.00 98.50 182 ILE A C 1
ATOM 1431 O O . ILE A 1 182 ? 5.926 7.414 3.705 1.00 98.50 182 ILE A O 1
ATOM 1435 N N . VAL A 1 183 ? 6.534 8.826 2.052 1.00 98.31 183 VAL A N 1
ATOM 1436 C CA . VAL A 1 183 ? 7.887 8.295 1.871 1.00 98.31 183 VAL A CA 1
ATOM 1437 C C . VAL A 1 183 ? 8.919 9.400 2.024 1.00 98.31 183 VAL A C 1
ATOM 1439 O O . VAL A 1 183 ? 8.928 10.367 1.265 1.00 98.31 183 VAL A O 1
ATOM 1442 N N . ASN A 1 184 ? 9.860 9.208 2.946 1.00 97.50 184 ASN A N 1
ATOM 1443 C CA . ASN A 1 184 ? 11.048 10.038 3.040 1.00 97.50 184 ASN A CA 1
ATOM 1444 C C . ASN A 1 184 ? 12.138 9.534 2.096 1.00 97.50 184 ASN A C 1
ATOM 1446 O O . ASN A 1 184 ? 12.917 8.654 2.442 1.00 97.50 184 ASN A O 1
ATOM 1450 N N . TRP A 1 185 ? 12.246 10.142 0.916 1.00 96.19 185 TRP A N 1
ATOM 1451 C CA . TRP A 1 185 ? 13.265 9.773 -0.073 1.00 96.19 185 TRP A CA 1
ATOM 1452 C C . TRP A 1 185 ? 14.704 10.200 0.278 1.00 96.19 185 TRP A C 1
ATOM 1454 O O . TRP A 1 185 ? 15.623 9.879 -0.472 1.00 96.19 185 TRP A O 1
ATOM 1464 N N . SER A 1 186 ? 14.905 10.952 1.365 1.00 95.00 186 SER A N 1
ATOM 1465 C CA . SER A 1 186 ? 16.182 11.601 1.700 1.00 95.00 186 SER A CA 1
ATOM 1466 C C . SER A 1 186 ? 16.955 10.912 2.825 1.00 95.00 186 SER A C 1
ATOM 1468 O O . SER A 1 186 ? 16.375 10.177 3.621 1.00 95.00 186 SER A O 1
ATOM 1470 N N . ASP A 1 187 ? 18.242 11.252 2.943 1.00 95.56 187 ASP A N 1
ATOM 1471 C CA . ASP A 1 187 ? 19.143 10.801 4.014 1.00 95.56 187 ASP A CA 1
ATOM 1472 C C . ASP A 1 187 ? 18.960 11.557 5.351 1.00 95.56 187 ASP A C 1
ATOM 1474 O O . ASP A 1 187 ? 19.721 11.359 6.300 1.00 95.56 187 ASP A O 1
ATOM 1478 N N . THR A 1 188 ? 17.969 12.448 5.455 1.00 96.38 188 THR A N 1
ATOM 1479 C CA . THR A 1 188 ? 17.713 13.268 6.652 1.00 96.38 188 THR A CA 1
ATOM 1480 C C . THR A 1 188 ? 16.331 13.006 7.229 1.00 96.38 188 THR A C 1
ATOM 1482 O O . THR A 1 188 ? 15.415 12.647 6.496 1.00 96.38 188 THR A O 1
ATOM 1485 N N . ILE A 1 189 ? 16.159 13.234 8.532 1.00 97.81 189 ILE A N 1
ATOM 1486 C CA . ILE A 1 189 ? 14.837 13.214 9.173 1.00 97.81 189 ILE A CA 1
ATOM 1487 C C . ILE A 1 189 ? 13.950 14.306 8.556 1.00 97.81 189 ILE A C 1
ATOM 1489 O O . ILE A 1 189 ? 14.436 15.404 8.273 1.00 97.81 189 ILE A O 1
ATOM 1493 N N . LYS A 1 190 ? 12.668 13.997 8.336 1.00 97.38 190 LYS A N 1
ATOM 1494 C CA . LYS A 1 190 ? 11.673 14.931 7.798 1.00 97.38 190 LYS A CA 1
ATOM 1495 C C . LYS A 1 190 ? 10.359 14.864 8.565 1.00 97.38 190 LYS A C 1
ATOM 1497 O O . LYS A 1 190 ? 9.946 13.791 8.999 1.00 97.38 190 LYS A O 1
ATOM 1502 N N . ASP A 1 191 ? 9.685 16.006 8.597 1.00 97.69 191 ASP A N 1
ATOM 1503 C CA . ASP A 1 191 ? 8.305 16.131 9.044 1.00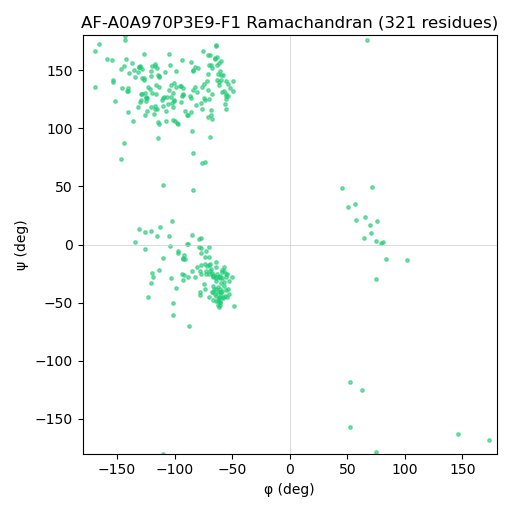 97.69 191 ASP A CA 1
ATOM 1504 C C . ASP A 1 191 ? 7.399 16.400 7.842 1.00 97.69 191 ASP A C 1
ATOM 1506 O O . ASP A 1 191 ? 7.795 17.072 6.884 1.00 97.69 191 ASP A O 1
ATOM 1510 N N . TYR A 1 192 ? 6.166 15.914 7.917 1.00 97.31 192 TYR A N 1
ATOM 1511 C CA . TYR A 1 192 ? 5.135 16.134 6.912 1.00 97.31 192 TYR A CA 1
ATOM 1512 C C . TYR A 1 192 ? 3.872 16.650 7.577 1.00 97.31 192 TYR A C 1
ATOM 1514 O O . TYR A 1 192 ? 3.502 16.222 8.667 1.00 97.31 192 TYR A O 1
ATOM 1522 N N . ASN A 1 193 ? 3.191 17.559 6.891 1.00 96.00 193 ASN A N 1
ATOM 1523 C CA . ASN A 1 193 ? 1.905 18.080 7.316 1.00 96.00 193 ASN A CA 1
ATOM 1524 C C . ASN A 1 193 ? 0.947 17.979 6.135 1.00 96.00 193 ASN A C 1
ATOM 1526 O O . ASN A 1 193 ? 1.230 18.512 5.063 1.00 96.00 193 ASN A O 1
ATOM 1530 N N . ILE A 1 194 ? -0.163 17.279 6.335 1.00 96.06 194 ILE A N 1
ATOM 1531 C CA . ILE A 1 194 ? -1.161 17.010 5.307 1.00 96.06 194 ILE A CA 1
ATOM 1532 C C . ILE A 1 194 ? -2.461 17.671 5.744 1.00 96.06 194 ILE A C 1
ATOM 1534 O O . ILE A 1 194 ? -2.980 17.351 6.810 1.00 96.06 194 ILE A O 1
ATOM 1538 N N . LEU A 1 195 ? -2.967 18.607 4.943 1.00 96.25 195 LEU A N 1
ATOM 1539 C CA . LEU A 1 195 ? -4.285 19.196 5.159 1.00 96.25 195 LEU A CA 1
ATOM 1540 C C . LEU A 1 195 ? -5.341 18.191 4.700 1.00 96.25 195 LEU A C 1
ATOM 1542 O O . LEU A 1 195 ? -5.369 17.844 3.523 1.00 96.25 195 LEU A O 1
ATOM 1546 N N . LEU A 1 196 ? -6.178 17.712 5.618 1.00 96.25 196 LEU A N 1
ATOM 1547 C CA . LEU A 1 196 ? -7.242 16.767 5.300 1.00 96.25 196 LEU A CA 1
ATOM 1548 C C . LEU A 1 196 ? -8.476 17.525 4.794 1.00 96.25 196 LEU A C 1
ATOM 1550 O O . LEU A 1 196 ? -9.403 17.772 5.556 1.00 96.25 196 LEU A O 1
ATOM 1554 N N . ASP A 1 197 ? -8.453 17.950 3.534 1.00 94.94 197 ASP A N 1
ATOM 1555 C CA . ASP A 1 197 ? -9.558 18.645 2.857 1.00 94.94 197 ASP A CA 1
ATOM 1556 C C . ASP A 1 197 ? -10.219 17.772 1.774 1.00 94.94 197 ASP A C 1
ATOM 1558 O O . ASP A 1 197 ? -9.784 16.645 1.527 1.00 94.94 197 ASP A O 1
ATOM 1562 N N . GLU A 1 198 ? -11.235 18.316 1.098 1.00 93.12 198 GLU A N 1
ATOM 1563 C CA . GLU A 1 198 ? -11.978 17.684 -0.003 1.00 93.12 198 GLU A CA 1
ATOM 1564 C C . GLU A 1 198 ? -11.078 17.092 -1.108 1.00 93.12 198 GLU A C 1
ATOM 1566 O O . GLU A 1 198 ? -11.442 16.105 -1.749 1.00 93.12 198 GLU A O 1
ATOM 1571 N N . SER A 1 199 ? -9.868 17.626 -1.331 1.00 91.50 199 SER A N 1
ATOM 1572 C CA . SER A 1 199 ? -8.942 17.065 -2.328 1.00 91.50 199 SER A CA 1
ATOM 1573 C C . SER A 1 199 ? -8.382 15.696 -1.923 1.00 91.50 199 SER A C 1
ATOM 1575 O O . SER A 1 199 ? -7.967 14.914 -2.784 1.00 91.50 199 SER A O 1
ATOM 1577 N N . ILE A 1 200 ? -8.388 15.404 -0.620 1.00 93.75 200 ILE A N 1
ATOM 1578 C CA . ILE A 1 200 ? -7.951 14.147 -0.019 1.00 93.75 200 ILE A CA 1
ATOM 1579 C C . ILE A 1 200 ? -9.153 13.278 0.346 1.00 93.75 200 ILE A C 1
ATOM 1581 O O . ILE A 1 200 ? -9.188 12.100 -0.005 1.00 93.75 200 ILE A O 1
ATOM 1585 N N . THR A 1 201 ? -10.135 13.840 1.047 1.00 93.00 201 THR A N 1
ATOM 1586 C CA . THR A 1 201 ? -11.312 13.103 1.527 1.00 93.00 201 THR A CA 1
ATOM 1587 C C . THR A 1 201 ? -12.262 12.755 0.386 1.00 93.00 201 THR A C 1
ATOM 1589 O O . THR A 1 201 ? -12.953 11.744 0.466 1.00 93.00 201 THR A O 1
ATOM 1592 N N . GLY A 1 202 ? -12.259 13.512 -0.714 1.00 89.75 202 GLY A N 1
ATOM 1593 C CA . GLY A 1 202 ? -13.082 13.236 -1.885 1.00 89.75 202 GLY A CA 1
ATOM 1594 C C . GLY A 1 202 ? -14.555 13.065 -1.513 1.00 89.75 202 GLY A C 1
ATOM 1595 O O . GLY A 1 202 ? -15.178 13.978 -0.991 1.00 89.75 202 GLY A O 1
ATOM 1596 N N . ASN A 1 203 ? -15.100 11.873 -1.772 1.00 87.19 203 ASN A N 1
ATOM 1597 C CA . ASN A 1 203 ? -16.498 11.534 -1.482 1.00 87.19 203 ASN A CA 1
ATOM 1598 C C . ASN A 1 203 ? -16.668 10.674 -0.217 1.00 87.19 203 ASN A C 1
ATOM 1600 O O . ASN A 1 203 ? -17.661 9.954 -0.108 1.00 87.19 203 ASN A O 1
ATOM 1604 N N . LEU A 1 204 ? -15.688 10.660 0.692 1.00 93.94 204 LEU A N 1
ATOM 1605 C CA . LEU A 1 204 ? -15.862 9.985 1.976 1.00 93.94 204 LEU A CA 1
ATOM 1606 C C . LEU A 1 204 ? -17.039 10.598 2.748 1.00 93.94 204 LEU A C 1
ATOM 1608 O O . LEU A 1 204 ? -17.314 11.791 2.650 1.00 93.94 204 LEU A O 1
ATOM 1612 N N . GLU A 1 205 ? -17.746 9.764 3.505 1.00 91.69 205 GLU A N 1
ATOM 1613 C CA . GLU A 1 205 ? -18.909 10.206 4.271 1.00 91.69 205 GLU A CA 1
ATOM 1614 C C . GLU A 1 205 ? -18.506 11.025 5.505 1.00 91.69 205 GLU A C 1
ATOM 1616 O O . GLU A 1 205 ? -17.601 10.646 6.252 1.00 91.69 205 GLU A O 1
ATOM 1621 N N . GLY A 1 206 ? -19.243 12.110 5.757 1.00 92.88 206 GLY A N 1
ATOM 1622 C CA . GLY A 1 206 ? -19.051 12.971 6.924 1.00 92.88 206 GLY A CA 1
ATOM 1623 C C . GLY A 1 206 ? -17.820 13.881 6.844 1.00 92.88 206 GLY A C 1
ATOM 1624 O O . GLY A 1 206 ? -17.090 13.900 5.860 1.00 92.88 206 GLY A O 1
ATOM 1625 N N . ASP A 1 207 ? -17.611 14.654 7.907 1.00 95.38 207 ASP A N 1
ATOM 1626 C CA . ASP A 1 207 ? -16.533 15.642 8.058 1.00 95.38 207 ASP A CA 1
ATOM 1627 C C . ASP A 1 207 ? -15.552 15.273 9.183 1.00 95.38 207 ASP A C 1
ATOM 1629 O O . ASP A 1 207 ? -14.676 16.058 9.549 1.00 95.38 207 ASP A O 1
ATOM 1633 N N . ARG A 1 208 ? -15.699 14.077 9.759 1.00 96.69 208 ARG A N 1
ATOM 1634 C CA . ARG A 1 208 ? -14.890 13.574 10.866 1.00 96.69 208 ARG A CA 1
ATOM 1635 C C . ARG A 1 208 ? -14.350 12.204 10.517 1.00 96.69 208 ARG A C 1
ATOM 1637 O O . ARG A 1 208 ? -15.096 11.301 10.148 1.00 96.69 208 ARG A O 1
ATOM 1644 N N . PHE A 1 209 ? -13.045 12.049 10.687 1.00 97.69 209 PHE A N 1
ATOM 1645 C CA . PHE A 1 209 ? -12.326 10.859 10.270 1.00 97.69 209 PHE A CA 1
ATOM 1646 C C . PHE A 1 209 ? -11.521 10.280 11.418 1.00 97.69 209 PHE A C 1
ATOM 1648 O O . PHE A 1 209 ? -10.904 11.011 12.191 1.00 97.69 209 PHE A O 1
ATOM 1655 N N . ILE A 1 210 ? -11.484 8.956 11.504 1.00 97.94 210 ILE A N 1
ATOM 1656 C CA . ILE A 1 210 ? -10.526 8.245 12.341 1.00 97.94 210 ILE A CA 1
ATOM 1657 C C . ILE A 1 210 ? -9.300 7.885 11.509 1.00 97.94 210 ILE A C 1
ATOM 1659 O O . ILE A 1 210 ? -9.419 7.422 10.373 1.00 97.94 210 ILE A O 1
ATOM 1663 N N . VAL A 1 211 ? -8.117 8.123 12.073 1.00 97.94 211 VAL A N 1
ATOM 1664 C CA . VAL A 1 211 ? -6.838 7.874 11.406 1.00 97.94 211 VAL A CA 1
ATOM 1665 C C . VAL A 1 211 ? -6.086 6.761 12.116 1.00 97.94 211 VAL A C 1
ATOM 1667 O O . VAL A 1 211 ? -5.983 6.755 13.343 1.00 97.94 211 VAL A O 1
ATOM 1670 N N . SER A 1 212 ? -5.516 5.837 11.347 1.00 98.00 212 SER A N 1
ATOM 1671 C CA . SER A 1 212 ? -4.625 4.783 11.843 1.00 98.00 212 SER A CA 1
ATOM 1672 C C . SER A 1 212 ? -3.347 4.699 11.013 1.00 98.00 212 SER A C 1
ATOM 1674 O O . SER A 1 212 ? -3.343 5.059 9.842 1.00 98.00 212 SER A O 1
ATOM 1676 N N . GLU A 1 213 ? -2.246 4.240 11.608 1.00 98.00 213 GLU A N 1
ATOM 1677 C CA . GLU A 1 213 ? -0.977 4.001 10.914 1.00 98.00 213 GLU A CA 1
ATOM 1678 C C . GLU A 1 213 ? -0.708 2.492 10.842 1.00 98.00 213 GLU A C 1
ATOM 1680 O O . GLU A 1 213 ? -0.722 1.788 11.855 1.00 98.00 213 GLU A O 1
ATOM 1685 N N . PHE A 1 214 ? -0.499 1.985 9.627 1.00 98.19 214 PHE A N 1
ATOM 1686 C CA . PHE A 1 214 ? -0.436 0.557 9.327 1.00 98.19 214 PHE A CA 1
ATOM 1687 C C . PHE A 1 214 ? 0.744 -0.151 9.999 1.00 98.19 214 PHE A C 1
ATOM 1689 O O . PHE A 1 214 ? 0.565 -1.189 10.625 1.00 98.19 214 PHE A O 1
ATOM 1696 N N . PHE A 1 215 ? 1.969 0.365 9.911 1.00 96.62 215 PHE A N 1
ATOM 1697 C CA . PHE A 1 215 ? 3.131 -0.416 10.355 1.00 96.62 215 PHE A CA 1
ATOM 1698 C C . PHE A 1 215 ? 3.259 -0.499 11.879 1.00 96.62 215 PHE A C 1
ATOM 1700 O O . PHE A 1 215 ? 3.704 -1.512 12.416 1.00 96.62 215 PHE A O 1
ATOM 1707 N N . THR A 1 216 ? 2.872 0.558 12.585 1.00 96.31 216 THR A N 1
ATOM 1708 C CA . THR A 1 216 ? 2.890 0.649 14.049 1.00 96.31 216 THR A CA 1
ATOM 1709 C C . THR A 1 216 ? 1.579 0.202 14.684 1.00 96.31 216 THR A C 1
ATOM 1711 O O . THR A 1 216 ? 1.544 0.014 15.900 1.00 96.31 216 THR A O 1
ATOM 1714 N N . GLN A 1 217 ? 0.521 0.033 13.880 1.00 96.62 217 GLN A N 1
ATOM 1715 C CA . GLN A 1 217 ? -0.836 -0.313 14.313 1.00 96.62 217 GLN A CA 1
ATOM 1716 C C . GLN A 1 217 ? -1.425 0.697 15.316 1.00 96.62 217 GLN A C 1
ATOM 1718 O O . GLN A 1 217 ? -2.340 0.380 16.075 1.00 96.62 217 GLN A O 1
ATOM 1723 N N . LYS A 1 218 ? -0.895 1.926 15.341 1.00 96.62 218 LYS A N 1
ATOM 1724 C CA . LYS A 1 218 ? -1.386 3.006 16.201 1.00 96.62 218 LYS A CA 1
ATOM 1725 C C . LYS A 1 218 ? -2.589 3.688 15.562 1.00 96.62 218 LYS A C 1
ATOM 1727 O O . LYS A 1 218 ? -2.688 3.763 14.342 1.00 96.62 218 LYS A O 1
ATOM 1732 N N . VAL A 1 219 ? -3.454 4.251 16.397 1.00 97.31 219 VAL A N 1
ATOM 1733 C CA . VAL A 1 219 ? -4.586 5.092 15.986 1.00 97.31 219 VAL A CA 1
ATOM 1734 C C . VAL A 1 219 ? -4.314 6.500 16.516 1.00 97.31 219 VAL A C 1
ATOM 1736 O O . VAL A 1 219 ? -4.601 6.749 17.686 1.00 97.31 219 VAL A O 1
ATOM 1739 N N . PRO A 1 220 ? -3.663 7.388 15.731 1.00 95.00 220 PRO A N 1
ATOM 1740 C CA . PRO A 1 220 ? -3.320 8.737 16.181 1.00 95.00 220 PRO A CA 1
ATOM 1741 C C . PRO A 1 220 ? -4.492 9.544 16.740 1.00 95.00 220 PRO A C 1
ATOM 1743 O O . PRO A 1 220 ? -4.277 10.356 17.637 1.00 95.00 220 PRO A O 1
ATOM 1746 N N . GLY A 1 221 ? -5.709 9.323 16.236 1.00 96.19 221 GLY A N 1
ATOM 1747 C CA . GLY A 1 221 ? -6.904 9.975 16.753 1.00 96.19 221 GLY A CA 1
ATOM 1748 C C . GLY A 1 221 ? -7.944 10.277 15.686 1.00 96.19 221 GLY A C 1
ATOM 1749 O O . GLY A 1 221 ? -7.916 9.734 14.578 1.00 96.19 221 GLY A O 1
ATOM 1750 N N . LEU A 1 222 ? -8.853 11.176 16.057 1.00 97.38 222 LEU A N 1
ATOM 1751 C CA . LEU A 1 222 ? -9.873 11.737 15.183 1.00 97.38 222 LEU A CA 1
ATOM 1752 C C . LEU A 1 222 ? -9.378 13.062 14.599 1.00 97.38 222 LEU A C 1
ATOM 1754 O O . LEU A 1 222 ? -8.817 13.886 15.322 1.00 97.38 222 LEU A O 1
ATOM 1758 N N . ILE A 1 223 ? -9.607 13.263 13.306 1.00 97.19 223 ILE A N 1
ATOM 1759 C CA . ILE A 1 223 ? -9.263 14.477 12.565 1.00 97.19 223 ILE A CA 1
ATOM 1760 C C . ILE A 1 223 ? -10.514 14.920 11.811 1.00 97.19 223 ILE A C 1
ATOM 1762 O O . ILE A 1 223 ? -11.146 14.112 11.134 1.00 97.19 223 ILE A O 1
ATOM 1766 N N . ASN A 1 224 ? -10.881 16.190 11.940 1.00 96.56 224 ASN A N 1
ATOM 1767 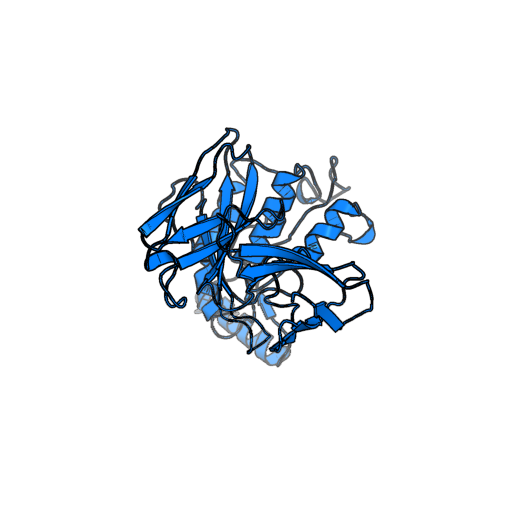C CA . ASN A 1 224 ? -11.967 16.773 11.161 1.00 96.56 224 ASN A CA 1
ATOM 1768 C C . ASN A 1 224 ? -11.454 17.274 9.808 1.00 96.56 224 ASN A C 1
ATOM 1770 O O . ASN A 1 224 ? -10.277 17.615 9.658 1.00 96.56 224 ASN A O 1
ATOM 1774 N N . GLU A 1 225 ? -12.354 17.386 8.843 1.00 95.81 225 GLU A N 1
ATOM 1775 C CA . GLU A 1 225 ? -12.080 18.041 7.574 1.00 95.81 225 GLU A CA 1
ATOM 1776 C C . GLU A 1 225 ? -11.537 19.465 7.797 1.00 95.81 225 GLU A C 1
ATOM 1778 O O . GLU A 1 225 ? -11.966 20.204 8.689 1.00 95.81 225 GLU A O 1
ATOM 1783 N N . GLY A 1 226 ? -10.529 19.840 7.013 1.00 96.25 226 GLY A N 1
ATOM 1784 C CA . GLY A 1 226 ? -9.808 21.103 7.130 1.00 96.25 226 GLY A CA 1
ATOM 1785 C C . GLY A 1 226 ? -8.749 21.140 8.238 1.00 96.25 226 GLY A C 1
ATOM 1786 O O . GLY A 1 226 ? -8.099 22.173 8.413 1.00 96.25 226 GLY A O 1
ATOM 1787 N N . GLN A 1 227 ? -8.535 20.052 8.987 1.00 97.25 227 GLN A N 1
ATOM 1788 C CA . GLN A 1 227 ? -7.459 19.964 9.979 1.00 97.25 227 GLN A CA 1
ATOM 1789 C C . GLN A 1 227 ? -6.178 19.340 9.410 1.00 97.25 227 GLN A C 1
ATOM 1791 O O . GLN A 1 227 ? -6.182 18.621 8.411 1.00 97.25 227 GLN A O 1
ATOM 1796 N N . MET A 1 228 ? -5.054 19.621 10.074 1.00 96.75 228 MET A N 1
ATOM 1797 C CA . MET A 1 228 ? -3.746 19.087 9.697 1.00 96.75 228 MET A CA 1
ATOM 1798 C C . MET A 1 228 ? -3.502 17.722 10.344 1.00 96.75 228 MET A C 1
ATOM 1800 O O . MET A 1 228 ? -3.538 17.592 11.568 1.00 96.75 228 MET A O 1
ATOM 1804 N N . MET A 1 229 ? -3.144 16.734 9.529 1.00 96.06 229 MET A N 1
ATOM 1805 C CA . MET A 1 229 ? -2.490 15.506 9.966 1.00 96.06 229 MET A CA 1
ATOM 1806 C C . MET A 1 229 ? -0.973 15.718 9.941 1.00 96.06 229 MET A C 1
ATOM 1808 O O . MET A 1 229 ? -0.377 15.865 8.871 1.00 96.06 229 MET A O 1
ATOM 1812 N N . ALA A 1 230 ? -0.350 15.744 11.118 1.00 96.00 230 ALA A N 1
ATOM 1813 C CA . ALA A 1 230 ? 1.091 15.923 11.257 1.00 96.00 230 ALA A CA 1
ATOM 1814 C C . ALA A 1 230 ? 1.811 14.583 11.454 1.00 96.00 230 ALA A C 1
ATOM 1816 O O . ALA A 1 230 ? 1.387 13.735 12.241 1.00 96.00 230 ALA A O 1
ATOM 1817 N N . VAL A 1 231 ? 2.926 14.411 10.750 1.00 96.62 231 VAL A N 1
ATOM 1818 C CA . VAL A 1 231 ? 3.806 13.245 10.833 1.00 96.62 231 VAL A CA 1
ATOM 1819 C C . VAL A 1 231 ? 5.206 13.747 11.129 1.00 96.62 231 VAL A C 1
ATOM 1821 O O . VAL A 1 231 ? 5.821 14.399 10.289 1.00 96.62 231 VAL A O 1
ATOM 1824 N N . TYR A 1 232 ? 5.685 13.456 12.333 1.00 96.25 232 TYR A N 1
ATOM 1825 C CA . TYR A 1 232 ? 6.959 13.953 12.840 1.00 96.25 232 TYR A CA 1
ATOM 1826 C C . TYR A 1 232 ? 8.045 12.883 12.807 1.00 96.25 232 TYR A C 1
ATOM 1828 O O . TYR A 1 232 ? 7.757 11.687 12.914 1.00 96.25 232 TYR A O 1
ATOM 1836 N N . ASP A 1 233 ? 9.292 13.334 12.730 1.00 96.31 233 ASP A N 1
ATOM 1837 C CA . ASP A 1 233 ? 10.497 12.531 12.915 1.00 96.31 233 ASP A CA 1
ATOM 1838 C C . ASP A 1 233 ? 10.592 11.318 11.971 1.00 96.31 233 ASP A C 1
ATOM 1840 O O . ASP A 1 233 ? 11.118 10.258 12.338 1.00 96.31 233 ASP A O 1
ATOM 1844 N N . GLN A 1 234 ? 10.106 11.448 10.730 1.00 97.19 234 GLN A N 1
ATOM 1845 C CA . GLN A 1 234 ? 10.206 10.365 9.759 1.00 97.19 234 GLN A CA 1
ATOM 1846 C C . GLN A 1 234 ? 11.672 10.171 9.363 1.00 97.19 234 GLN A C 1
ATOM 1848 O O . GLN A 1 234 ? 12.313 11.049 8.776 1.00 97.19 234 GLN A O 1
ATOM 1853 N N . LYS A 1 235 ? 12.215 8.999 9.692 1.00 97.56 235 LYS A N 1
ATOM 1854 C CA . LYS A 1 235 ? 13.625 8.651 9.495 1.00 97.56 235 LYS A CA 1
ATOM 1855 C C . LYS A 1 235 ? 13.992 8.600 8.009 1.00 97.56 235 LYS A C 1
ATOM 1857 O O . LYS A 1 235 ? 13.105 8.438 7.167 1.00 97.56 235 LYS A O 1
ATOM 1862 N N . PRO A 1 236 ? 15.292 8.685 7.678 1.00 96.62 236 PRO A N 1
ATOM 1863 C CA . PRO A 1 236 ? 15.761 8.469 6.317 1.00 96.62 236 PRO A CA 1
ATOM 1864 C C . PRO A 1 236 ? 15.203 7.185 5.701 1.00 96.62 236 PRO A C 1
ATOM 1866 O O . PRO A 1 236 ? 15.230 6.130 6.337 1.00 96.62 236 PRO A O 1
ATOM 1869 N N . HIS A 1 237 ? 14.687 7.284 4.476 1.00 96.50 237 HIS A N 1
ATOM 1870 C CA . HIS A 1 237 ? 14.192 6.164 3.653 1.00 96.50 237 HIS A CA 1
ATOM 1871 C C . HIS A 1 237 ? 12.970 5.430 4.224 1.00 96.50 237 HIS A C 1
ATOM 1873 O O . HIS A 1 237 ? 12.508 4.433 3.657 1.00 96.50 237 HIS A O 1
ATOM 1879 N N . GLN A 1 238 ? 12.420 5.936 5.330 1.00 97.31 238 GLN A N 1
ATOM 1880 C CA . GLN A 1 238 ? 11.238 5.391 5.966 1.00 97.31 238 GLN A CA 1
ATOM 1881 C C . GLN A 1 238 ? 9.995 5.682 5.129 1.00 97.31 238 GLN A C 1
ATOM 1883 O O . GLN A 1 238 ? 9.811 6.773 4.589 1.00 97.31 238 GLN A O 1
ATOM 1888 N N . SER A 1 239 ? 9.117 4.687 5.085 1.00 97.94 239 SER A N 1
ATOM 1889 C CA . SER A 1 239 ? 7.746 4.821 4.620 1.00 97.94 239 SER A CA 1
ATOM 1890 C C . SER A 1 239 ? 6.760 4.583 5.759 1.00 97.94 239 SER A C 1
ATOM 1892 O O . SER A 1 239 ? 6.998 3.756 6.647 1.00 97.94 239 SER A O 1
ATOM 1894 N N . GLN A 1 240 ? 5.648 5.310 5.712 1.00 98.19 240 GLN A N 1
ATOM 1895 C CA . GLN A 1 240 ? 4.476 5.130 6.564 1.00 98.19 240 GLN A CA 1
ATOM 1896 C C . GLN A 1 240 ? 3.220 5.083 5.704 1.00 98.19 240 GLN A C 1
ATOM 1898 O O . GLN A 1 240 ? 3.186 5.656 4.613 1.00 98.19 240 GLN A O 1
ATOM 1903 N N . LEU A 1 241 ? 2.194 4.400 6.201 1.00 98.62 241 LEU A N 1
ATOM 1904 C CA . LEU A 1 241 ? 0.904 4.317 5.533 1.00 98.62 241 LEU A CA 1
ATOM 1905 C C . LEU A 1 241 ? -0.192 4.604 6.545 1.00 98.62 241 LEU A C 1
ATOM 1907 O O . LEU A 1 241 ? -0.355 3.868 7.517 1.00 98.62 241 LEU A O 1
ATOM 1911 N N . PHE A 1 242 ? -0.939 5.669 6.297 1.00 98.62 242 PHE A N 1
ATOM 1912 C CA . PHE A 1 242 ? -2.076 6.051 7.113 1.00 98.62 242 PHE A CA 1
ATOM 1913 C C . PHE A 1 242 ? -3.361 5.609 6.438 1.00 98.62 242 PHE A C 1
ATOM 1915 O O . PHE A 1 242 ? -3.489 5.752 5.226 1.00 98.62 242 PHE A O 1
ATOM 1922 N N . ARG A 1 243 ? -4.317 5.097 7.205 1.00 97.88 243 ARG A N 1
ATOM 1923 C CA . ARG A 1 243 ? -5.693 4.914 6.750 1.00 97.88 243 ARG A CA 1
ATOM 1924 C C . ARG A 1 243 ? -6.548 6.023 7.344 1.00 97.88 243 ARG A C 1
ATOM 1926 O O . ARG A 1 243 ? -6.379 6.352 8.516 1.00 97.88 243 ARG A O 1
ATOM 1933 N N . VAL A 1 244 ? -7.438 6.584 6.536 1.00 98.06 244 VAL A N 1
ATOM 1934 C CA . VAL A 1 244 ? -8.384 7.623 6.948 1.00 98.06 244 VAL A CA 1
ATOM 1935 C C . VAL A 1 244 ? -9.785 7.124 6.621 1.00 98.06 244 VAL A C 1
ATOM 1937 O O . VAL A 1 244 ? -10.104 6.907 5.451 1.00 98.06 244 VAL A O 1
ATOM 1940 N N . MET A 1 245 ? -10.591 6.903 7.658 1.00 97.38 245 MET A N 1
ATOM 1941 C CA . MET A 1 245 ? -11.930 6.319 7.553 1.00 97.38 245 MET A CA 1
ATOM 1942 C C . MET A 1 245 ? -12.981 7.284 8.110 1.00 97.38 245 MET A C 1
ATOM 1944 O O . MET A 1 245 ? -12.698 7.936 9.118 1.00 97.38 245 MET A O 1
ATOM 1948 N N . PRO A 1 246 ? -14.192 7.339 7.526 1.00 96.62 246 PRO A N 1
ATOM 1949 C CA . PRO A 1 246 ? -15.337 8.027 8.122 1.00 96.62 246 PRO A CA 1
ATOM 1950 C C . PRO A 1 246 ? -15.571 7.632 9.586 1.00 96.62 246 PRO A C 1
ATOM 1952 O O . PRO A 1 246 ? -15.444 6.461 9.949 1.00 96.62 246 PRO A O 1
ATOM 1955 N N . TRP A 1 247 ? -15.928 8.603 10.427 1.00 97.19 247 TRP A N 1
ATOM 1956 C CA . TRP A 1 247 ? -16.266 8.386 11.833 1.00 97.19 247 TRP A CA 1
ATOM 1957 C C . TRP A 1 247 ? -17.517 9.173 12.237 1.00 97.19 247 TRP A C 1
ATOM 1959 O O . TRP A 1 247 ? -17.466 10.385 12.453 1.00 97.19 247 TRP A O 1
ATOM 1969 N N . ASN A 1 248 ? -18.635 8.465 12.417 1.00 95.19 248 ASN A N 1
ATOM 1970 C CA . ASN A 1 248 ? -19.908 9.047 12.861 1.00 95.19 248 ASN A CA 1
ATOM 1971 C C . ASN A 1 248 ? -20.108 9.006 14.392 1.00 95.19 248 ASN A C 1
ATOM 1973 O O . ASN A 1 248 ? -21.022 9.647 14.908 1.00 95.19 248 ASN A O 1
ATOM 1977 N N . GLY A 1 249 ? -19.262 8.271 15.124 1.00 95.31 249 GLY A N 1
ATOM 1978 C CA . GLY A 1 249 ? -19.378 8.094 16.576 1.00 95.31 249 GLY A CA 1
ATOM 1979 C C . GLY A 1 249 ? -20.571 7.249 17.031 1.00 95.31 249 GLY A C 1
ATOM 1980 O O . GLY A 1 249 ? -20.943 7.323 18.197 1.00 95.31 249 GLY A O 1
ATOM 1981 N N . GLN A 1 250 ? -21.183 6.480 16.131 1.00 93.62 250 GLN A N 1
ATOM 1982 C CA . GLN A 1 250 ? -22.364 5.653 16.402 1.00 93.62 250 GLN A CA 1
ATOM 1983 C C . GLN A 1 250 ? -22.111 4.172 16.131 1.00 93.62 250 GLN A C 1
ATOM 1985 O O . GLN A 1 250 ? -22.628 3.323 16.854 1.00 93.62 250 GLN A O 1
ATOM 1990 N N . GLU A 1 251 ? -21.282 3.858 15.137 1.00 94.25 251 GLU A N 1
ATOM 1991 C CA . GLU A 1 251 ? -21.019 2.486 14.706 1.00 94.25 251 GLU A CA 1
ATOM 1992 C C . GLU A 1 251 ? -19.530 2.126 14.831 1.00 94.25 251 GLU A C 1
ATOM 1994 O O . GLU A 1 251 ? -18.668 3.001 14.694 1.00 94.25 251 GLU A O 1
ATOM 1999 N N . PRO A 1 252 ? -19.190 0.849 15.095 1.00 96.81 252 PRO A N 1
ATOM 2000 C CA . PRO A 1 252 ? -17.807 0.395 15.061 1.00 96.81 252 PRO A CA 1
ATOM 2001 C C . PRO A 1 252 ? -17.181 0.520 13.670 1.00 96.81 252 PRO A C 1
ATOM 2003 O O . PRO A 1 252 ? -17.799 0.183 12.663 1.00 96.81 252 PRO A O 1
ATOM 2006 N N . VAL A 1 253 ? -15.905 0.899 13.622 1.00 97.44 253 VAL A N 1
ATOM 2007 C CA . VAL A 1 253 ? -15.145 1.063 12.376 1.00 97.44 253 VAL A CA 1
ATOM 2008 C C . VAL A 1 253 ? -13.939 0.128 12.360 1.00 97.44 253 VAL A C 1
ATOM 2010 O O . VAL A 1 253 ? -13.137 0.114 13.296 1.00 97.44 253 VAL A O 1
ATOM 2013 N N . LEU A 1 254 ? -13.758 -0.625 11.269 1.00 98.06 254 LEU A N 1
ATOM 2014 C CA . LEU A 1 254 ? -12.533 -1.391 11.015 1.00 98.06 254 LEU A CA 1
ATOM 2015 C C . LEU A 1 254 ? -11.364 -0.440 10.713 1.00 98.06 254 LEU A C 1
ATOM 2017 O O . LEU A 1 254 ? -11.109 -0.068 9.563 1.00 98.06 254 LEU A O 1
ATOM 2021 N N . VAL A 1 255 ? -10.610 -0.065 11.745 1.00 96.50 255 VAL A N 1
ATOM 2022 C CA . VAL A 1 255 ? -9.538 0.928 11.615 1.00 96.50 255 VAL A CA 1
ATOM 2023 C C . VAL A 1 255 ? -8.213 0.356 11.144 1.00 96.50 255 VAL A C 1
ATOM 2025 O O . VAL A 1 255 ? -7.425 1.092 10.553 1.00 96.50 255 VAL A O 1
ATOM 2028 N N . ASN A 1 256 ? -7.936 -0.940 11.303 1.00 95.62 256 ASN A N 1
ATOM 2029 C CA . ASN A 1 256 ? -6.730 -1.539 10.717 1.00 95.62 256 ASN A CA 1
ATOM 2030 C C . ASN A 1 256 ? -6.815 -3.054 10.540 1.00 95.62 256 ASN A C 1
ATOM 2032 O O . ASN A 1 256 ? -7.556 -3.728 11.253 1.00 95.62 256 ASN A O 1
ATOM 2036 N N . THR A 1 257 ? -5.974 -3.579 9.653 1.00 97.50 257 THR A N 1
ATOM 2037 C CA . THR A 1 257 ? -5.524 -4.973 9.690 1.00 97.50 257 THR A CA 1
ATOM 2038 C C . THR A 1 257 ? -3.994 -4.999 9.677 1.00 97.50 257 THR A C 1
ATOM 2040 O O . THR A 1 257 ? -3.358 -3.993 9.367 1.00 97.50 257 THR A O 1
ATOM 2043 N N . ASP A 1 258 ? -3.370 -6.124 10.022 1.00 97.62 258 ASP A N 1
ATOM 2044 C CA . ASP A 1 258 ? -1.917 -6.319 9.868 1.00 97.62 258 ASP A CA 1
ATOM 2045 C C . ASP A 1 258 ? -1.553 -7.229 8.683 1.00 97.62 258 ASP A C 1
ATOM 2047 O O . ASP A 1 258 ? -0.381 -7.569 8.480 1.00 97.62 258 ASP A O 1
ATOM 2051 N N . LEU A 1 259 ? -2.548 -7.594 7.866 1.00 97.94 259 LEU A N 1
ATOM 2052 C CA . LEU A 1 259 ? -2.355 -8.444 6.701 1.00 97.94 259 LEU A CA 1
ATOM 2053 C C . LEU A 1 259 ? -1.990 -7.623 5.463 1.00 97.94 259 LEU A C 1
ATOM 2055 O O . LEU A 1 259 ? -0.843 -7.699 5.036 1.00 97.94 259 LEU A O 1
ATOM 2059 N N . HIS A 1 260 ? -2.915 -6.845 4.896 1.00 98.19 260 HIS A N 1
ATOM 2060 C CA . HIS A 1 260 ? -2.717 -6.148 3.621 1.00 98.19 260 HIS A CA 1
ATOM 2061 C C . HIS A 1 260 ? -2.684 -4.622 3.789 1.00 98.19 260 HIS A C 1
ATOM 2063 O O . HIS A 1 260 ? -3.433 -4.082 4.595 1.00 98.19 260 HIS A O 1
ATOM 2069 N N . LEU A 1 261 ? -1.877 -3.900 2.999 1.00 98.56 261 LEU A N 1
ATOM 2070 C CA . LEU A 1 261 ? -1.754 -2.433 3.077 1.00 98.56 261 LEU A CA 1
ATOM 2071 C C . LEU A 1 261 ? -3.078 -1.691 2.839 1.00 98.56 261 LEU A C 1
ATOM 2073 O O . LEU A 1 261 ? -3.254 -0.578 3.324 1.00 98.56 261 LEU A O 1
ATOM 2077 N N . SER A 1 262 ? -4.040 -2.309 2.149 1.00 97.81 262 SER A N 1
ATOM 2078 C CA . SER A 1 262 ? -5.392 -1.747 2.031 1.00 97.81 262 SER A CA 1
ATOM 2079 C C . SER A 1 262 ? -6.119 -1.654 3.377 1.00 97.81 262 SER A C 1
ATOM 2081 O O . SER A 1 262 ? -7.095 -0.919 3.474 1.00 97.81 262 SER A O 1
ATOM 2083 N N . GLY A 1 263 ? -5.686 -2.405 4.395 1.00 97.12 263 GLY A N 1
ATOM 2084 C CA . GLY A 1 263 ? -6.273 -2.446 5.732 1.00 97.12 263 GLY A CA 1
ATOM 2085 C C . GLY A 1 263 ? -7.631 -3.140 5.779 1.00 97.12 263 GLY A C 1
ATOM 2086 O O . GLY A 1 263 ? -8.594 -2.572 6.277 1.00 97.12 263 GLY A O 1
ATOM 2087 N N . GLY A 1 264 ? -7.749 -4.338 5.208 1.00 97.56 264 GLY A N 1
ATOM 2088 C CA . GLY A 1 264 ? -9.021 -5.068 5.139 1.00 97.56 264 GLY A CA 1
ATOM 2089 C C . GLY A 1 264 ? -9.715 -4.993 3.782 1.00 97.56 264 GLY A C 1
ATOM 2090 O O . GLY A 1 264 ? -10.620 -5.776 3.519 1.00 97.56 264 GLY A O 1
ATOM 2091 N N . GLY A 1 265 ? -9.277 -4.088 2.903 1.00 97.56 265 GLY A N 1
ATOM 2092 C CA . GLY A 1 265 ? -9.941 -3.828 1.623 1.00 97.56 265 GLY A CA 1
ATOM 2093 C C . GLY A 1 265 ? -9.969 -5.013 0.655 1.00 97.56 265 GLY A C 1
ATOM 2094 O O . GLY A 1 265 ? -10.876 -5.085 -0.166 1.00 97.56 265 GLY A O 1
ATOM 2095 N N . VAL A 1 266 ? -9.021 -5.950 0.750 1.00 97.19 266 VAL A N 1
ATOM 2096 C CA . VAL A 1 266 ? -8.964 -7.129 -0.136 1.00 97.19 266 VAL A CA 1
ATOM 2097 C C . VAL A 1 266 ? -9.214 -8.441 0.602 1.00 97.19 266 VAL A C 1
ATOM 2099 O O . VAL A 1 266 ? -9.566 -9.440 -0.024 1.00 97.19 266 VAL A O 1
ATOM 2102 N N . GLU A 1 267 ? -9.011 -8.456 1.919 1.00 97.38 267 GLU A N 1
ATOM 2103 C CA . GLU A 1 267 ? -9.074 -9.659 2.738 1.00 97.38 267 GLU A CA 1
ATOM 2104 C C . GLU A 1 267 ? -10.360 -9.796 3.555 1.00 97.38 267 GLU A C 1
ATOM 2106 O O . GLU A 1 267 ? -10.751 -10.930 3.811 1.00 97.38 267 GLU A O 1
ATOM 2111 N N .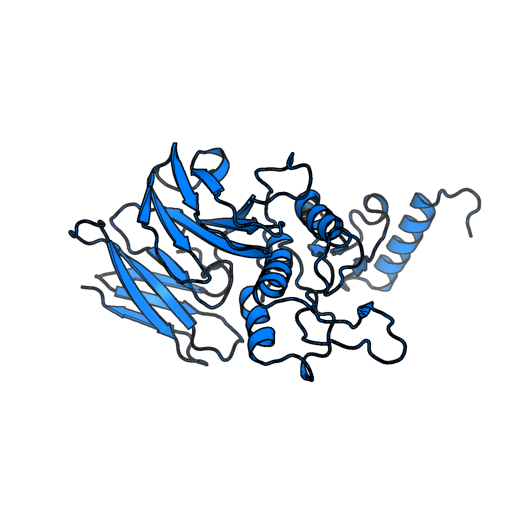 VAL A 1 268 ? -11.033 -8.716 3.967 1.00 98.31 268 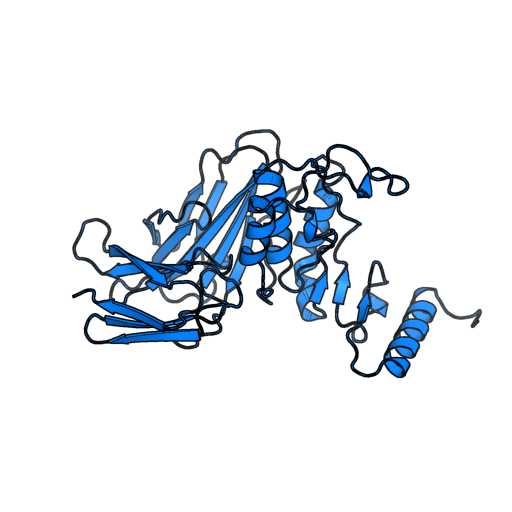VAL A N 1
ATOM 2112 C CA . VAL A 1 268 ? -12.307 -8.825 4.699 1.00 98.31 268 VAL A CA 1
ATOM 2113 C C . VAL A 1 268 ? -13.414 -9.045 3.685 1.00 98.31 268 VAL A C 1
ATOM 2115 O O . VAL A 1 268 ? -13.600 -8.232 2.787 1.00 98.31 268 VAL A O 1
ATOM 2118 N N . SER A 1 269 ? -14.122 -10.165 3.803 1.00 97.88 269 SER A N 1
ATOM 2119 C CA . SER A 1 269 ? -15.138 -10.582 2.833 1.00 97.88 269 SER A CA 1
ATOM 2120 C C . SER A 1 269 ? -16.571 -10.517 3.338 1.00 97.88 269 SER A C 1
ATOM 2122 O O . SER A 1 269 ? -17.478 -10.709 2.538 1.00 97.88 269 SER A O 1
ATOM 2124 N N . ASP A 1 270 ? -16.755 -10.324 4.640 1.00 98.19 270 ASP A N 1
ATOM 2125 C CA . ASP A 1 270 ? -18.054 -10.181 5.293 1.00 98.19 270 ASP A CA 1
ATOM 2126 C C . ASP A 1 270 ? -17.862 -9.357 6.569 1.00 98.19 270 ASP A C 1
ATOM 2128 O O . ASP A 1 270 ? -16.855 -9.544 7.267 1.00 98.19 270 ASP A O 1
ATOM 2132 N N . TRP A 1 271 ? -18.804 -8.464 6.859 1.00 98.06 271 TRP A N 1
ATOM 2133 C CA . TRP A 1 271 ? -18.787 -7.597 8.032 1.00 98.06 271 TRP A CA 1
ATOM 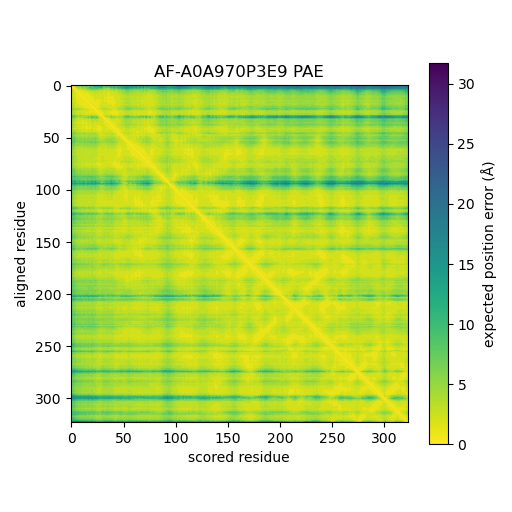2134 C C . TRP A 1 271 ? -20.214 -7.244 8.441 1.00 98.06 271 TRP A C 1
ATOM 2136 O O . TRP A 1 271 ? -20.978 -6.687 7.664 1.00 98.06 271 TRP A O 1
ATOM 2146 N N . ASN A 1 272 ? -20.570 -7.533 9.687 1.00 97.25 272 ASN A N 1
ATOM 2147 C CA . ASN A 1 272 ? -21.881 -7.237 10.234 1.00 97.25 272 ASN A CA 1
ATOM 2148 C C . ASN A 1 272 ? -21.763 -6.757 11.679 1.00 97.25 272 ASN A C 1
ATOM 2150 O O . ASN A 1 272 ? -21.096 -7.388 12.504 1.00 97.25 272 ASN A O 1
ATOM 2154 N N . THR A 1 273 ? -22.446 -5.656 11.977 1.00 95.44 273 THR A N 1
ATOM 2155 C CA . THR A 1 273 ? -22.557 -5.081 13.316 1.00 95.44 273 THR A CA 1
ATOM 2156 C C . THR A 1 273 ? -24.011 -5.110 13.757 1.00 95.44 273 THR A C 1
ATOM 2158 O O . THR A 1 273 ? -24.855 -4.462 13.143 1.00 95.44 273 THR A O 1
ATOM 2161 N N . ASP A 1 274 ? -24.310 -5.853 14.818 1.00 94.00 274 ASP A N 1
ATOM 2162 C CA . ASP A 1 274 ? -25.659 -5.944 15.380 1.00 94.00 274 ASP A CA 1
ATOM 2163 C C . ASP A 1 274 ? -25.597 -6.282 16.873 1.00 94.00 274 ASP A C 1
ATOM 2165 O O . ASP A 1 274 ? -24.767 -7.092 17.289 1.00 94.00 274 ASP A O 1
ATOM 2169 N N . ASN A 1 275 ? -26.489 -5.683 17.671 1.00 90.69 275 ASN A N 1
ATOM 2170 C CA . ASN A 1 275 ? -26.647 -5.948 19.108 1.00 90.69 275 ASN A CA 1
ATOM 2171 C C . ASN A 1 275 ? -25.308 -5.997 19.877 1.00 90.69 275 ASN A C 1
ATOM 2173 O O . ASN A 1 275 ? -25.015 -6.982 20.557 1.00 90.69 275 ASN A O 1
ATOM 2177 N N . GLY A 1 276 ? -24.456 -4.986 19.661 1.00 93.31 276 GLY A N 1
ATOM 2178 C CA . GLY A 1 276 ? -23.147 -4.877 20.310 1.00 93.31 276 GLY A CA 1
ATOM 2179 C C . GLY A 1 276 ? -22.148 -5.974 19.930 1.00 93.31 276 GLY A C 1
ATOM 2180 O O . GLY A 1 276 ? -21.219 -6.269 20.680 1.00 93.31 276 GLY A O 1
ATOM 2181 N N . LYS A 1 277 ? -22.326 -6.605 18.763 1.00 96.94 277 LYS A N 1
ATOM 2182 C CA . LYS A 1 277 ? -21.433 -7.647 18.246 1.00 96.94 277 LYS A CA 1
ATOM 2183 C C . LYS A 1 277 ? -20.967 -7.317 16.849 1.00 96.94 277 LYS A C 1
ATOM 2185 O O . LYS A 1 277 ? -21.732 -6.825 16.028 1.00 96.94 277 LYS A O 1
ATOM 2190 N N . ILE A 1 278 ? -19.714 -7.657 16.575 1.00 97.81 278 ILE A N 1
ATOM 2191 C CA . ILE A 1 278 ? -19.127 -7.621 15.238 1.00 97.81 278 ILE A CA 1
ATOM 2192 C C . ILE A 1 278 ? -18.899 -9.052 14.796 1.00 97.81 278 ILE A C 1
ATOM 2194 O O . ILE A 1 278 ? -18.251 -9.827 15.503 1.00 97.81 278 ILE A O 1
ATOM 2198 N N . ARG A 1 279 ? -19.423 -9.408 13.631 1.00 97.81 279 ARG A N 1
ATOM 2199 C CA . ARG A 1 279 ? -19.240 -10.713 12.997 1.00 97.81 279 ARG A CA 1
ATOM 2200 C C . ARG A 1 279 ? -18.764 -10.514 11.577 1.00 97.81 279 ARG A C 1
ATOM 2202 O O . ARG A 1 279 ? -19.087 -9.514 10.950 1.00 97.81 279 ARG A O 1
ATOM 2209 N N . GLY A 1 280 ? -18.013 -11.474 11.072 1.00 98.12 280 GLY A N 1
ATOM 2210 C CA . GLY A 1 280 ? -17.587 -11.422 9.689 1.00 98.12 280 GLY A CA 1
ATOM 2211 C C . GLY A 1 280 ? -16.601 -12.513 9.346 1.00 98.12 280 GLY A C 1
ATOM 2212 O O . GLY A 1 280 ? -16.379 -13.454 10.120 1.00 98.12 280 GLY A O 1
ATOM 2213 N N . SER A 1 281 ? -15.994 -12.370 8.173 1.00 98.38 281 SER A N 1
ATOM 2214 C CA . SER A 1 281 ? -15.008 -13.321 7.682 1.00 98.38 281 SER A CA 1
ATOM 2215 C C . SER A 1 281 ? -13.881 -12.669 6.891 1.00 98.38 281 SER A C 1
ATOM 2217 O O . SER A 1 281 ? -14.051 -11.616 6.274 1.00 98.38 281 SER A O 1
ATOM 2219 N N . ILE A 1 282 ? -12.723 -13.328 6.893 1.00 98.31 282 ILE A N 1
ATOM 2220 C CA . ILE A 1 282 ? -11.570 -12.994 6.066 1.00 98.31 282 ILE A CA 1
ATOM 2221 C C . ILE A 1 282 ? -11.275 -14.091 5.037 1.00 98.31 282 ILE A C 1
ATOM 2223 O O . ILE A 1 282 ? -11.354 -15.294 5.310 1.00 98.31 282 ILE A O 1
ATOM 2227 N N . LYS A 1 283 ? -10.839 -13.674 3.849 1.00 97.00 283 LYS A N 1
ATOM 2228 C CA . LYS A 1 283 ? -10.320 -14.525 2.778 1.00 97.00 283 LYS A CA 1
ATOM 2229 C C . LYS A 1 283 ? -8.848 -14.222 2.565 1.00 97.00 283 LYS A C 1
ATOM 2231 O O . LYS A 1 283 ? -8.472 -13.247 1.926 1.00 97.00 283 LYS A O 1
ATOM 2236 N N . THR A 1 284 ? -8.003 -15.116 3.058 1.00 95.56 284 THR A N 1
ATOM 2237 C CA . THR A 1 284 ? -6.560 -15.051 2.842 1.00 95.56 284 THR A CA 1
ATOM 2238 C C . THR A 1 284 ? -5.989 -16.439 2.590 1.00 95.56 284 THR A C 1
ATOM 2240 O O . THR A 1 284 ? -6.491 -17.440 3.097 1.00 95.56 284 THR A O 1
ATOM 2243 N N . ARG A 1 285 ? -4.936 -16.498 1.772 1.00 93.25 285 ARG A N 1
ATOM 2244 C CA . ARG A 1 285 ? -4.119 -17.707 1.572 1.00 93.25 285 ARG A CA 1
ATOM 2245 C C . ARG A 1 285 ? -2.863 -17.702 2.440 1.00 93.25 285 ARG A C 1
ATOM 2247 O O . ARG A 1 285 ? -2.110 -18.673 2.430 1.00 93.25 285 ARG A O 1
ATOM 2254 N N . TRP A 1 286 ? -2.614 -16.607 3.150 1.00 95.06 286 TRP A N 1
ATOM 2255 C CA . TRP A 1 286 ? -1.476 -16.490 4.040 1.00 95.06 286 TRP A CA 1
ATOM 2256 C C . TRP A 1 286 ? -1.733 -17.299 5.305 1.00 95.06 286 TRP A C 1
ATOM 2258 O O . TRP A 1 286 ? -2.736 -17.106 5.986 1.00 95.06 286 TRP A O 1
ATOM 2268 N N . ASN A 1 287 ? -0.801 -18.192 5.632 1.00 95.00 287 ASN A N 1
ATOM 2269 C CA . ASN A 1 287 ? -0.784 -18.895 6.909 1.00 95.00 287 ASN A CA 1
ATOM 2270 C C . ASN A 1 287 ? -0.270 -17.946 8.006 1.00 95.00 287 ASN A C 1
ATOM 2272 O O . ASN A 1 287 ? 0.868 -18.064 8.457 1.00 95.00 287 ASN A O 1
ATOM 2276 N N . TYR A 1 288 ? -1.082 -16.950 8.354 1.00 95.94 288 TYR A N 1
ATOM 2277 C CA . TYR A 1 288 ? -0.722 -15.847 9.239 1.00 95.94 288 TYR A CA 1
ATOM 2278 C C . TYR A 1 288 ? -1.901 -15.500 10.161 1.00 95.94 288 TYR A C 1
ATOM 2280 O O . TYR A 1 288 ? -3.026 -15.432 9.667 1.00 95.94 288 TYR A O 1
ATOM 2288 N N . PRO A 1 289 ? -1.678 -15.305 11.477 1.00 97.44 289 PRO A N 1
ATOM 2289 C CA . PRO A 1 289 ? -2.729 -14.853 12.379 1.00 97.44 289 PRO A CA 1
ATOM 2290 C C . PRO A 1 289 ? -3.057 -13.391 12.074 1.00 97.44 289 PRO A C 1
ATOM 2292 O O . PRO A 1 289 ? -2.241 -12.515 12.342 1.00 97.44 289 PRO A O 1
ATOM 2295 N N . VAL A 1 290 ? -4.232 -13.129 11.508 1.00 98.31 290 VAL A N 1
ATOM 2296 C CA . VAL A 1 290 ? -4.621 -11.776 11.091 1.00 98.31 290 VAL A CA 1
ATOM 2297 C C . VAL A 1 290 ? -5.230 -11.035 12.266 1.00 98.31 290 VAL A C 1
ATOM 2299 O O . VAL A 1 290 ? -6.195 -11.505 12.869 1.00 98.31 290 VAL A O 1
ATOM 2302 N N . ARG A 1 291 ? -4.704 -9.852 12.570 1.00 98.31 291 ARG A N 1
ATOM 2303 C CA . ARG A 1 291 ? -5.299 -8.940 13.541 1.00 98.31 291 ARG A CA 1
ATOM 2304 C C . ARG A 1 291 ? -6.217 -7.958 12.834 1.00 98.31 291 ARG A C 1
ATOM 2306 O O . ARG A 1 291 ? -5.806 -7.299 11.885 1.00 98.31 291 ARG A O 1
ATOM 2313 N N . LEU A 1 292 ? -7.437 -7.829 13.337 1.00 98.44 292 LEU A N 1
ATOM 2314 C CA . LEU A 1 292 ? -8.377 -6.772 12.991 1.00 98.44 292 LEU A CA 1
ATOM 2315 C C . LEU A 1 292 ? -8.429 -5.801 14.164 1.00 98.44 292 LEU A C 1
ATOM 2317 O O . LEU A 1 292 ? -8.745 -6.200 15.283 1.00 98.44 292 LEU A O 1
ATOM 2321 N N . THR A 1 293 ? -8.097 -4.542 13.912 1.00 98.19 293 THR A N 1
ATOM 2322 C CA . THR A 1 293 ? -8.195 -3.464 14.898 1.00 98.19 293 THR A CA 1
ATOM 2323 C C . THR A 1 293 ? -9.468 -2.684 14.616 1.00 98.19 293 THR A C 1
ATOM 2325 O O . THR A 1 293 ? -9.657 -2.192 13.501 1.00 98.19 293 THR A O 1
ATOM 2328 N N . VAL A 1 294 ? -10.329 -2.563 15.621 1.00 98.19 294 VAL A N 1
ATOM 2329 C CA . VAL A 1 294 ? -11.642 -1.929 15.511 1.00 98.19 294 VAL A CA 1
ATOM 2330 C C . VAL A 1 294 ? -11.729 -0.773 16.495 1.00 98.19 294 VAL A C 1
ATOM 2332 O O . VAL A 1 294 ? -11.363 -0.925 17.658 1.00 98.19 294 VAL A O 1
ATOM 2335 N N . ALA A 1 295 ? -12.217 0.375 16.034 1.00 97.94 295 ALA A N 1
ATOM 2336 C CA . ALA A 1 295 ? -12.615 1.464 16.913 1.00 97.94 295 ALA A CA 1
ATOM 2337 C C . ALA A 1 295 ? -14.108 1.364 17.207 1.00 97.94 295 ALA A C 1
ATOM 2339 O O . ALA A 1 295 ? -14.914 1.267 16.285 1.00 97.94 295 ALA A O 1
ATOM 2340 N N . ILE A 1 296 ? -14.457 1.382 18.486 1.00 97.62 296 ILE A N 1
ATOM 2341 C CA . ILE A 1 296 ? -15.823 1.232 18.983 1.00 97.62 296 ILE A CA 1
ATOM 2342 C C . ILE A 1 296 ? -16.207 2.537 19.670 1.00 97.62 296 ILE A C 1
ATOM 2344 O O . ILE A 1 296 ? -15.418 3.002 20.496 1.00 97.62 296 ILE A O 1
ATOM 2348 N N . PRO A 1 297 ? -17.364 3.140 19.345 1.00 96.56 297 PRO A N 1
ATOM 2349 C CA . PRO A 1 297 ? -17.838 4.335 20.031 1.00 96.56 297 PRO A CA 1
ATOM 2350 C C . PRO A 1 297 ? -17.854 4.138 21.546 1.00 96.56 297 PRO A C 1
ATOM 2352 O O . PRO A 1 297 ? -18.287 3.098 22.038 1.00 96.56 297 PRO A O 1
ATOM 2355 N N . ASP A 1 298 ? -17.349 5.128 22.271 1.00 95.44 298 ASP A N 1
ATOM 2356 C CA . ASP A 1 298 ? -17.232 5.091 23.727 1.00 95.44 298 ASP A CA 1
ATOM 2357 C C . ASP A 1 298 ? -17.419 6.499 24.304 1.00 95.44 298 ASP A C 1
ATOM 2359 O O . ASP A 1 298 ? -17.091 7.491 23.651 1.00 95.44 298 ASP A O 1
ATOM 2363 N N . GLU A 1 299 ? -17.926 6.596 25.535 1.00 91.19 299 GLU A N 1
ATOM 2364 C CA . GLU A 1 299 ? -18.173 7.880 26.214 1.00 91.19 299 GLU A CA 1
ATOM 2365 C C . GLU A 1 299 ? -16.889 8.534 26.765 1.00 91.19 299 GLU A C 1
ATOM 2367 O O . GLU A 1 299 ? -16.931 9.636 27.318 1.00 91.19 299 GLU A O 1
ATOM 2372 N N . GLY A 1 300 ? -15.738 7.867 26.634 1.00 89.81 300 GLY A N 1
ATOM 2373 C CA . GLY A 1 300 ? -14.443 8.379 27.063 1.00 89.81 300 GLY A CA 1
ATOM 2374 C C . GLY A 1 300 ? -13.975 9.632 26.311 1.00 89.81 300 GLY A C 1
ATOM 2375 O O . GLY A 1 300 ? -14.512 10.031 25.281 1.00 89.81 300 GLY A O 1
ATOM 2376 N N . GLU A 1 301 ? -12.892 10.240 26.803 1.00 87.94 301 GLU A N 1
ATOM 2377 C CA . GLU A 1 301 ? -12.329 11.496 26.273 1.00 87.94 301 GLU A CA 1
ATOM 2378 C C . GLU A 1 301 ? -11.954 11.421 24.780 1.00 87.94 301 GLU A C 1
ATOM 2380 O O . GLU A 1 301 ? -12.075 12.407 24.055 1.00 87.94 301 GLU A O 1
ATOM 2385 N N . GLN A 1 302 ? -11.534 10.246 24.301 1.00 89.94 302 GLN A N 1
ATOM 2386 C CA . GLN A 1 302 ? -11.203 10.028 22.888 1.00 89.94 302 GLN A CA 1
ATOM 2387 C C . GLN A 1 302 ? -12.447 9.872 21.995 1.00 89.94 302 GLN A C 1
ATOM 2389 O O . GLN A 1 302 ? -12.348 10.022 20.778 1.00 89.94 302 GLN A O 1
ATOM 2394 N N . GLY A 1 303 ? -13.617 9.588 22.580 1.00 94.62 303 GLY A N 1
ATOM 2395 C CA . GLY A 1 303 ? -14.862 9.277 21.873 1.00 94.62 303 GLY A CA 1
ATOM 2396 C C . GLY A 1 303 ? -14.916 7.872 21.261 1.00 94.62 303 GLY A C 1
ATOM 2397 O O . GLY A 1 303 ? -15.877 7.549 20.565 1.00 94.62 303 GLY A O 1
ATOM 2398 N N . TYR A 1 304 ? -13.882 7.055 21.473 1.00 97.31 304 TYR A N 1
ATOM 2399 C CA . TYR A 1 304 ? -13.809 5.660 21.050 1.00 97.31 304 TYR A CA 1
ATOM 2400 C C . TYR A 1 304 ? -12.858 4.864 21.949 1.00 97.31 304 TYR A C 1
ATOM 2402 O O . TYR A 1 304 ? -11.937 5.419 22.551 1.00 97.31 304 TYR A O 1
ATOM 2410 N N . ARG A 1 305 ? -13.032 3.542 21.961 1.00 96.81 305 ARG A N 1
ATOM 2411 C CA . ARG A 1 305 ? -12.054 2.570 22.467 1.00 96.81 305 ARG A CA 1
ATOM 2412 C C . ARG A 1 305 ? -11.592 1.647 21.344 1.00 96.81 305 ARG A C 1
ATOM 2414 O O . ARG A 1 305 ? -12.302 1.459 20.359 1.00 96.81 305 ARG A O 1
ATOM 2421 N N . ILE A 1 306 ? -10.394 1.084 21.482 1.00 97.50 306 ILE A N 1
ATOM 2422 C CA . ILE A 1 306 ? -9.822 0.165 20.493 1.00 97.50 306 ILE A CA 1
ATOM 2423 C C . ILE A 1 306 ? -9.929 -1.269 20.988 1.00 97.50 306 ILE A C 1
ATOM 2425 O O . ILE A 1 306 ? -9.417 -1.593 22.055 1.00 97.50 306 ILE A O 1
ATOM 2429 N N . GLU A 1 307 ? -10.506 -2.125 20.154 1.00 97.69 307 GLU A N 1
ATOM 2430 C CA . GLU A 1 307 ? -10.522 -3.570 20.339 1.00 97.69 307 GLU A CA 1
ATOM 2431 C C . GLU A 1 307 ? -9.737 -4.266 19.229 1.00 97.69 307 GLU A C 1
ATOM 2433 O O . GLU A 1 307 ? -9.608 -3.763 18.108 1.00 97.69 307 GLU A O 1
ATOM 2438 N N . VAL A 1 308 ? -9.188 -5.439 19.545 1.00 97.81 308 VAL A N 1
ATOM 2439 C CA . VAL A 1 308 ? -8.400 -6.231 18.598 1.00 97.81 308 VAL A CA 1
ATOM 2440 C C . VAL A 1 308 ? -8.917 -7.656 18.562 1.00 97.81 308 VAL A C 1
ATOM 2442 O O . VAL A 1 308 ? -8.919 -8.359 19.570 1.00 97.81 308 VAL A O 1
ATOM 2445 N N . ILE A 1 309 ? -9.262 -8.112 17.365 1.00 97.75 309 ILE A N 1
ATOM 2446 C CA . ILE A 1 309 ? -9.643 -9.493 17.096 1.00 97.75 309 ILE A CA 1
ATOM 2447 C C . ILE A 1 309 ? -8.481 -10.168 16.382 1.00 97.75 309 ILE A C 1
ATOM 2449 O O . ILE A 1 309 ? -7.940 -9.611 15.432 1.00 97.75 309 ILE A O 1
ATOM 2453 N N . THR A 1 310 ? -8.086 -11.363 16.817 1.00 98.31 310 THR A N 1
ATOM 2454 C CA . THR A 1 310 ? -7.084 -12.163 16.097 1.00 98.31 310 THR A CA 1
ATOM 2455 C C . THR A 1 310 ? -7.759 -13.374 15.478 1.00 98.31 310 THR A C 1
ATOM 2457 O O . THR A 1 310 ? -8.290 -14.211 16.204 1.00 98.31 310 THR A O 1
ATOM 2460 N N . VAL A 1 311 ? -7.711 -13.481 14.153 1.00 98.31 311 VAL A N 1
ATOM 2461 C CA . VAL A 1 311 ? -8.157 -14.658 13.405 1.00 98.31 311 VAL A CA 1
ATOM 2462 C C . VAL A 1 311 ? -6.966 -15.598 13.229 1.00 98.31 311 VAL A C 1
ATOM 2464 O O . VAL A 1 311 ? -5.992 -15.217 12.574 1.00 98.31 311 VAL A O 1
ATOM 2467 N N . PRO A 1 312 ? -6.988 -16.807 13.821 1.00 97.81 312 PRO A N 1
ATOM 2468 C CA . PRO A 1 312 ? -5.900 -17.765 13.673 1.00 97.81 312 PRO A CA 1
ATOM 2469 C C . PRO A 1 312 ? -5.684 -18.196 12.212 1.00 97.81 312 PRO A C 1
ATOM 2471 O O . PRO A 1 312 ? -6.622 -18.175 11.415 1.00 97.81 312 PRO A O 1
ATOM 2474 N N . PRO A 1 313 ? -4.476 -18.657 11.844 1.00 97.06 313 PRO A N 1
ATOM 2475 C CA . PRO A 1 313 ? -4.238 -19.186 10.509 1.00 97.06 313 PRO A CA 1
ATOM 2476 C C . PRO A 1 313 ? -5.161 -20.369 10.190 1.00 97.06 313 PRO A C 1
ATOM 2478 O O . PRO A 1 313 ? -5.267 -21.308 10.977 1.00 97.06 313 PRO A O 1
ATOM 2481 N N . GLY A 1 314 ? -5.797 -20.334 9.018 1.00 94.06 314 GLY A N 1
ATOM 2482 C CA . GLY A 1 314 ? -6.741 -21.365 8.573 1.00 94.06 314 GLY A CA 1
ATOM 2483 C C . GLY A 1 314 ? -8.167 -21.194 9.101 1.00 94.06 314 GLY A C 1
ATOM 2484 O O . GLY A 1 314 ? -9.075 -21.825 8.566 1.00 94.06 314 GLY A O 1
ATOM 2485 N N . GLU A 1 315 ? -8.379 -20.316 10.084 1.00 96.25 315 GLU A N 1
ATOM 2486 C CA . GLU A 1 315 ? -9.710 -19.843 10.444 1.00 96.25 315 GLU A CA 1
ATOM 2487 C C . GLU A 1 315 ? -10.107 -18.679 9.537 1.00 96.25 315 GLU A C 1
ATOM 2489 O O . GLU A 1 315 ? -9.272 -17.905 9.064 1.00 96.25 315 GLU A O 1
ATOM 2494 N N . HIS A 1 316 ? -11.406 -18.563 9.286 1.00 95.75 316 HIS A N 1
ATOM 2495 C CA . HIS A 1 316 ? -11.941 -17.537 8.393 1.00 95.75 316 HIS A CA 1
ATOM 2496 C C . HIS A 1 316 ? -12.894 -16.586 9.089 1.00 95.75 316 HIS A C 1
ATOM 2498 O O . HIS A 1 316 ? -12.992 -15.441 8.674 1.00 95.75 316 HIS A O 1
ATOM 2504 N N . ASN A 1 317 ? -13.584 -17.028 10.135 1.00 98.12 317 ASN A N 1
ATOM 2505 C CA . ASN A 1 317 ? -14.631 -16.239 10.769 1.00 98.12 317 ASN A CA 1
ATOM 2506 C C . ASN A 1 317 ? -14.106 -15.546 12.023 1.00 98.12 317 ASN A C 1
ATOM 2508 O O . ASN A 1 317 ? -13.258 -16.086 12.734 1.00 98.12 317 ASN A O 1
ATOM 2512 N N . PHE A 1 318 ? -14.664 -14.380 12.323 1.00 97.94 318 PHE A N 1
ATOM 2513 C CA . PHE A 1 318 ? -14.415 -13.670 13.569 1.00 97.94 318 PHE A CA 1
ATOM 2514 C C . PHE A 1 318 ? -15.713 -13.239 14.244 1.00 97.94 318 PHE A C 1
ATOM 2516 O O . PHE A 1 318 ? -16.746 -13.040 13.604 1.00 97.94 318 PHE A O 1
ATOM 2523 N N . LEU A 1 319 ? -15.627 -13.100 15.564 1.00 97.31 319 LEU A N 1
ATOM 2524 C CA . LEU A 1 319 ? -16.671 -12.568 16.424 1.00 97.31 319 LEU A CA 1
ATOM 2525 C C . LEU A 1 319 ? -16.010 -11.701 17.497 1.00 97.31 319 LEU A C 1
ATOM 2527 O O . LEU A 1 319 ? -15.068 -12.148 18.151 1.00 97.31 319 LEU A O 1
ATOM 2531 N N . LEU A 1 320 ? -16.545 -10.505 17.700 1.00 97.44 320 LEU A N 1
ATOM 2532 C CA . LEU A 1 320 ? -16.259 -9.653 18.847 1.00 97.44 320 LEU A CA 1
ATOM 2533 C C . LEU A 1 320 ? -17.571 -9.287 19.522 1.00 97.44 320 LEU A C 1
ATOM 2535 O O . LEU A 1 320 ? -18.505 -8.857 18.852 1.00 97.44 320 LEU A O 1
ATOM 2539 N N . ASP A 1 321 ? -17.622 -9.464 20.833 1.00 96.00 321 ASP A N 1
ATOM 2540 C CA . ASP A 1 321 ? -18.690 -8.967 21.693 1.00 96.00 321 ASP A CA 1
ATOM 2541 C C . ASP A 1 321 ? -18.153 -7.719 22.398 1.00 96.00 321 ASP A C 1
ATOM 2543 O O . ASP A 1 321 ? -17.079 -7.788 23.003 1.00 96.00 321 ASP A O 1
ATOM 2547 N N . TYR A 1 322 ? -18.819 -6.580 22.218 1.00 91.44 322 TYR A N 1
ATOM 2548 C CA . TYR A 1 322 ? -18.343 -5.275 22.681 1.00 91.44 322 TYR A CA 1
ATOM 2549 C C . TYR A 1 322 ? -19.393 -4.475 23.457 1.00 91.44 322 TYR A C 1
ATOM 2551 O O . TYR A 1 322 ? -19.180 -3.284 23.704 1.00 91.44 322 TYR A O 1
ATOM 2559 N N . GLU A 1 323 ? -20.492 -5.108 23.862 1.00 84.19 323 GLU A N 1
ATOM 2560 C CA . GLU A 1 323 ? -21.289 -4.579 24.976 1.00 84.19 323 GLU A CA 1
ATOM 2561 C C . GLU A 1 323 ? -20.480 -4.547 26.282 1.00 84.19 323 GLU A C 1
ATOM 2563 O O . GLU A 1 323 ? -19.581 -5.402 26.478 1.00 84.19 323 GLU A O 1
#

Foldseek 3Di:
DDPPDDPLRVLLVVLVVVCVVVPPDAAEAEPDDPVSCFPRHQEYEQFDAAALDADLVRLVLLQSLQLRLVCLVGHQYDSHALQAAAACDDDPPPPRRRHHPDDPQQSLVSLVSQQQSQGDHHHDDDLVRGDPVSNLSVLAQPPRQSWHWHQPCNVPPRHRQWTKTWFDALAPPAFIWIKIKGWQSDQAWDKDKDQQACVRCVPAPDQKKWKAKQPVRDTPAIDGHRDIDIDGGQHHGHMIMMIIHDDPLAAKHQRAKNGYSSRNRYFWNFWDDDPQKIKGWTDDPDQDFMKTWMWHQDPDPRRTDIDIWTAHGPGTMTMDRGD

Mean predicted aligned error: 3.96 Å

Solvent-accessible surface area (backbone atoms only — not comparable to full-atom values): 17824 Å² total; per-residue (Å²): 137,69,90,86,55,52,72,57,55,50,49,26,58,50,51,54,50,49,43,70,72,56,56,90,58,88,38,74,38,82,81,63,60,65,83,48,41,59,91,69,37,50,23,39,45,42,42,59,90,67,58,30,54,87,49,83,86,46,45,56,34,56,30,33,23,54,79,37,16,79,51,46,86,67,24,32,23,28,54,49,51,50,53,57,45,82,25,92,58,55,50,93,92,49,54,76,66,51,27,13,64,50,52,75,45,42,31,50,36,44,46,47,47,29,46,40,24,4,43,34,71,40,82,68,69,68,72,87,78,37,52,70,81,50,56,56,55,52,45,36,43,56,73,56,75,69,36,44,23,44,53,77,39,73,80,47,91,75,46,56,37,38,33,41,28,69,40,72,35,70,15,82,76,49,76,56,35,37,35,44,37,40,45,35,90,44,93,51,70,43,69,49,76,44,70,40,31,64,93,69,52,59,86,52,60,79,59,32,26,40,35,22,34,53,90,80,69,44,63,88,43,76,48,44,62,73,36,73,51,75,45,74,75,39,44,51,36,30,56,51,39,34,34,46,33,62,49,88,66,78,62,73,38,78,55,33,28,74,47,34,76,72,34,40,27,80,34,32,62,41,62,46,79,56,95,52,28,43,38,34,31,48,56,74,88,63,86,49,68,37,40,41,33,30,40,33,54,38,95,54,98,82,42,46,45,81,49,76,48,74,33,51,54,89,57,41,65,50,78,44,81,71,112

pLDDT: mean 95.03, std 3.61, range [67.81, 98.62]

Sequence (323 aa):
YDKCSTSLEAYRKGLESIRRGVGNAYISVCGGHYGASYGIADSQRSGSDTRSVWNEKELPKYRQNILRTWMSDYWHVDPDAMSIRRQGTALPGTNNKSLGVFTNDEARTNMLNQYIGGGMVCFGEDFSTIDNDRKDLYRHVLPSVNSPSKALDIFDPFCPNIMLTEIKPVCEDLPSWITIAIVNWSDTIKDYNILLDESITGNLEGDRFIVSEFFTQKVPGLINEGQMMAVYDQKPHQSQLFRVMPWNGQEPVLVNTDLHLSGGGVEVSDWNTDNGKIRGSIKTRWNYPVRLTVAIPDEGEQGYRIEVITVPPGEHNFLLDYE

Secondary structure (DSSP, 8-state):
--TT--HHHHHHHHHHHHHHHHTTS--EESS--HHHHTTT-SEEE-SSPP-S--STTTHHHHHHHHTTGGGGGTSEEE--------BSSPPTTSGGGG-B---HHHHHHHHHHHHHH-S-----S-GGGS-HHHHGGGGGT-S------EES-TT-SS---EEEEEE--SSTTSPPEEEEEEE--SSS-EEEEEEESHHHHTT-SSSEEEEEETTTTEEEEEEETTEEEEEEEE-TT-EEEEEEEE--SSS-EEEEESS-TTSSTTTEEEEEEETTEEEEEE---S-S-EEEEEEEE-SSTTSEEEEEEEE-TT--EEEEE--

Radius of gyration: 21.34 Å; Cα contacts (8 Å, |Δi|>4): 702; chains: 1; bounding box: 55×42×72 Å

Nearest PDB structures (foldseek):
  3a5v-assembly1_A  TM=6.751E-01  e=8.647E-09  Umbelopsis vinacea
  3lx9-assembly1_B  TM=6.414E-01  e=3.065E-08  Homo sapiens
  3tv8-assembly1_B  TM=6.343E-01  e=3.214E-07  Homo sapiens
  1r47-assembly1_A  TM=6.274E-01  e=1.449E-06  Homo sapiens
  8ebb-assembly1_A  TM=2.894E-01  e=2.800E-01  Fusarium oxysporum f. sp. lycopersici